Protein AF-A0A0G4MIL7-F1 (afdb_monomer_lite)

Foldseek 3Di:
DDDDDDDDDDDDDDDPDPDDDPDDPDFAAQEPVPDPDDDPVNVVVRCVRCVVVVNQWHHHDLDIGGADPVDDPVCLDPVNLVVLAPDAPVRDGGDLSNNLNVQLCCCVVVVDDDDDDFDDDPPRCRVVSVVSSVVSCLVRVDDPDDDSCVVLQAWDWDQDPVNQKIKIAGSLQWIWIAGLQLSFTQFTAANVRDTFKDFDPPFDSPLPDFGDIGWGKQPFDAAADCPFVQQNLADHSGCSSNFGWAWPDKDWDDDDPKTKIKTKIKDWLVRDDPSSCVSRVFTKIKIWIWMDINVDIDIDIDIDGPGPDDDHGDIDTPTGTDDPDLQPDWAAQQAQWWKQWVVVVRDIDGDHGIDGCPDDTDIGTAHDVGDD

InterPro domains:
  IPR001609 Myosin head, motor domain-like [PF00063] (30-150)
  IPR001609 Myosin head, motor domain-like [PR00193] (57-76)
  IPR001609 Myosin head, motor domain-like [PR00193] (113-138)
  IPR001609 Myosin head, motor domain-like [PS51456] (27-372)
  IPR001609 Myosin head, motor domain-like [SM00242] (21-337)
  IPR008183 Aldose 1-/Glucose-6-phosphate 1-epimerase [PF01263] (173-344)
  IPR011013 Galactose mutarotase-like domain superfamily [SSF74650] (175-370)
  IPR014718 Glycoside hydrolase-type carbohydrate-binding [G3DSA:2.70.98.10] (160-372)
  IPR027417 P-loop containing nucleoside triphosphate hydrolase [SSF52540] (18-150)
  IPR036961 Kinesin motor domain superfamily [G3DSA:3.40.850.10] (21-159)

Secondary structure (DSSP, 8-state):
----------PPPPPP-----------S-SBGGG-SS--HHHHHHHHHHHHHTT--EEEETTEEEE---SS--S---HHHHHHHTT--GGGS-S-HHHHHHHHHHHHHHH----------STTSSHHHHHHHHHHHHHHHT--SSSGGGGGTSSPEEEE-TTS-EEEEE-TTS-EEEEETBTTEEEEEE-TT--BSB-B-TT---SSSS--SBSB-EEBS-SS--TT-TTTTTSPTTBSGGGSBPEEEEEEEEEETTEEEEEEEEEEEGGGS-HHHHHHH---EEEEEEEEEESS-EEEEEEEEE-SSS------EE---B--S-GGG-EE-S-TT-EEEEGGGTTEEEE--SSEE--S---EEEE-TTS--

Radius of gyration: 31.1 Å; chains: 1; bounding box: 87×82×88 Å

Sequence (372 aa):
QAGASGQGGAAARPKKATYEVTKKKEIGVSDLTLLSKVSNEAINDNLKKRFEGREIYTYIGHVLVSVNPFRDLGIYTEEVLDSYRGKNRLEVPPHVFAIAESAYYNMKAYQENQCVIISGESGAGKTEAAKRIMQYIASVSGGESGDIKQIKDMAQVTTSDDNSRVDAVLPTGESISVLLYGATVLSWKDAAGNDRLWLSEAAALDGSKPVRGGIPLVFPVFGQAPDHEATKNLPQHGFARSSRWEFLGKSSEESGTNYSVKLDFGLSSSSLDEKTKAAWGYSFGAIYSVTLDRDALSTSLVITNEDDKPFELQVLLHTYLRVPDVTAVRLSSLDGASYLDKTESLATKTQSGDLALTGETDRIYTPLGGPK

Organism: Verticillium longisporum (NCBI:txid100787)

Structure (mmCIF, N/CA/C/O backbone):
data_AF-A0A0G4MIL7-F1
#
_entry.id   AF-A0A0G4MIL7-F1
#
loop_
_atom_site.group_PDB
_atom_site.id
_atom_site.type_symbol
_atom_site.label_atom_id
_atom_site.label_alt_id
_atom_site.label_comp_id
_atom_site.label_asym_id
_atom_site.label_entity_id
_atom_site.label_seq_id
_atom_site.pdbx_PDB_ins_code
_atom_site.Cartn_x
_atom_site.Cartn_y
_atom_site.Cartn_z
_atom_site.occupancy
_atom_site.B_iso_or_equiv
_atom_site.auth_seq_id
_atom_site.auth_comp_id
_atom_site.auth_asym_id
_atom_site.auth_atom_id
_atom_site.pdbx_PDB_model_num
ATOM 1 N N . GLN A 1 1 ? 60.011 -58.488 -51.091 1.00 40.00 1 GLN A N 1
ATOM 2 C CA . GLN A 1 1 ? 59.729 -57.051 -51.284 1.00 40.00 1 GLN A CA 1
ATOM 3 C C . GLN A 1 1 ? 58.258 -56.910 -51.619 1.00 40.00 1 GLN A C 1
ATOM 5 O O . GLN A 1 1 ? 57.785 -57.571 -52.532 1.00 40.00 1 GLN A O 1
ATOM 10 N N . ALA A 1 2 ? 57.546 -56.156 -50.787 1.00 38.16 2 ALA A N 1
ATOM 11 C CA . ALA A 1 2 ? 56.114 -55.917 -50.862 1.00 38.16 2 ALA A CA 1
ATOM 12 C C . ALA A 1 2 ? 55.771 -54.933 -51.992 1.00 38.16 2 ALA A C 1
ATOM 14 O O . ALA A 1 2 ? 56.499 -53.968 -52.205 1.00 38.16 2 ALA A O 1
ATOM 15 N N . GLY A 1 3 ? 54.646 -55.163 -52.668 1.00 33.19 3 GLY A N 1
ATOM 16 C CA . GLY A 1 3 ? 54.053 -54.239 -53.630 1.00 33.19 3 GLY A CA 1
ATOM 17 C C . GLY A 1 3 ? 52.541 -54.222 -53.444 1.00 33.19 3 GLY A C 1
ATOM 18 O O . GLY A 1 3 ? 51.830 -55.023 -54.039 1.00 33.19 3 GLY A O 1
ATOM 19 N N . ALA A 1 4 ? 52.068 -53.340 -52.566 1.00 38.50 4 ALA A N 1
ATOM 20 C CA . ALA A 1 4 ? 50.657 -53.015 -52.416 1.00 38.50 4 ALA A CA 1
ATOM 21 C C . ALA A 1 4 ? 50.221 -52.095 -53.569 1.00 38.50 4 ALA A C 1
ATOM 23 O O . ALA A 1 4 ? 50.897 -51.107 -53.850 1.00 38.50 4 ALA A O 1
ATOM 24 N N . SER A 1 5 ? 49.084 -52.379 -54.207 1.00 39.06 5 SER A N 1
ATOM 25 C CA . SER A 1 5 ? 48.378 -51.405 -55.050 1.00 39.06 5 SER A CA 1
ATOM 26 C C . SER A 1 5 ? 46.951 -51.256 -54.529 1.00 39.06 5 SER A C 1
ATOM 28 O O . SER A 1 5 ? 46.124 -52.160 -54.615 1.00 39.06 5 SER A O 1
ATOM 30 N N . GLY A 1 6 ? 46.723 -50.122 -53.865 1.00 36.66 6 GLY A N 1
ATOM 31 C CA . GLY A 1 6 ? 45.457 -49.743 -53.256 1.00 36.66 6 GLY A CA 1
ATOM 32 C C . GLY A 1 6 ? 44.444 -49.244 -54.283 1.00 36.66 6 GLY A C 1
ATOM 33 O O . GLY A 1 6 ? 44.790 -48.611 -55.280 1.00 36.66 6 GLY A O 1
ATOM 34 N N . GLN A 1 7 ? 43.174 -49.519 -53.995 1.00 38.06 7 GLN A N 1
ATOM 35 C CA . GLN A 1 7 ? 42.017 -48.939 -54.665 1.00 38.06 7 GLN A CA 1
ATOM 36 C C . GLN A 1 7 ? 41.964 -47.426 -54.403 1.00 38.06 7 GLN A C 1
ATOM 38 O O . GLN A 1 7 ? 41.919 -46.982 -53.256 1.00 38.06 7 GLN A O 1
ATOM 43 N N . GLY A 1 8 ? 41.964 -46.631 -55.474 1.00 33.88 8 GLY A N 1
ATOM 44 C CA . GLY A 1 8 ? 41.769 -45.185 -55.414 1.00 33.88 8 GLY A CA 1
ATOM 45 C C . GLY A 1 8 ? 40.305 -44.831 -55.157 1.00 33.88 8 GLY A C 1
ATOM 46 O O . GLY A 1 8 ? 39.484 -44.880 -56.070 1.00 33.88 8 GLY A O 1
ATOM 47 N N . GLY A 1 9 ? 39.982 -44.446 -53.922 1.00 35.94 9 GLY A N 1
ATOM 48 C CA . GLY A 1 9 ? 38.740 -43.750 -53.594 1.00 35.94 9 GLY A CA 1
ATOM 49 C C . GLY A 1 9 ? 38.828 -42.287 -54.030 1.00 35.94 9 GLY A C 1
ATOM 50 O O . GLY A 1 9 ? 39.691 -41.545 -53.566 1.00 35.94 9 GLY A O 1
ATOM 51 N N . ALA A 1 10 ? 37.950 -41.866 -54.939 1.00 42.19 10 ALA A N 1
ATOM 52 C CA . ALA A 1 10 ? 37.844 -40.475 -55.360 1.00 42.19 10 ALA A CA 1
ATOM 53 C C . ALA A 1 10 ? 37.379 -39.596 -54.183 1.00 42.19 10 ALA A C 1
ATOM 55 O O . ALA A 1 10 ? 36.253 -39.725 -53.704 1.00 42.19 10 ALA A O 1
ATOM 56 N N . ALA A 1 11 ? 38.249 -38.697 -53.719 1.00 42.91 11 ALA A N 1
ATOM 57 C CA . ALA A 1 11 ? 37.925 -37.723 -52.684 1.00 42.91 11 ALA A CA 1
ATOM 58 C C . ALA A 1 11 ? 36.889 -36.707 -53.201 1.00 42.91 11 ALA A C 1
ATOM 60 O O . ALA A 1 11 ? 37.107 -36.015 -54.200 1.00 42.91 11 ALA A O 1
ATOM 61 N N . ALA A 1 12 ? 35.755 -36.611 -52.506 1.00 48.12 12 ALA A N 1
ATOM 62 C CA . ALA A 1 12 ? 34.725 -35.616 -52.765 1.00 48.12 12 ALA A CA 1
ATOM 63 C C . ALA A 1 12 ? 35.277 -34.199 -52.531 1.00 48.12 12 ALA A C 1
ATOM 65 O O . ALA A 1 12 ? 35.765 -33.872 -51.450 1.00 48.12 12 ALA A O 1
ATOM 66 N N . ARG A 1 13 ? 35.185 -33.341 -53.554 1.00 45.91 13 ARG A N 1
ATOM 67 C CA . ARG A 1 13 ? 35.493 -31.908 -53.440 1.00 45.91 13 ARG A CA 1
ATOM 68 C C . ARG A 1 13 ? 34.528 -31.259 -52.436 1.00 45.91 13 ARG A C 1
ATOM 70 O O . ARG A 1 13 ? 33.321 -31.488 -52.560 1.00 45.91 13 ARG A O 1
ATOM 77 N N . PRO A 1 14 ? 34.996 -30.422 -51.494 1.00 41.53 14 PRO A N 1
ATOM 78 C CA . PRO A 1 14 ? 34.098 -29.731 -50.580 1.00 41.53 14 PRO A CA 1
ATOM 79 C C . PRO A 1 14 ? 33.224 -28.755 -51.377 1.00 41.53 14 PRO A C 1
ATOM 81 O O . PRO A 1 14 ? 33.723 -27.853 -52.055 1.00 41.53 14 PRO A O 1
ATOM 84 N N . LYS A 1 15 ? 31.904 -28.956 -51.325 1.00 46.72 15 LYS A N 1
ATOM 85 C CA . LYS A 1 15 ? 30.931 -27.994 -51.851 1.00 46.72 15 LYS A CA 1
ATOM 86 C C . LYS A 1 15 ? 30.992 -26.745 -50.971 1.00 46.72 15 LYS A C 1
ATOM 88 O O . LYS A 1 15 ? 30.772 -26.837 -49.767 1.00 46.72 15 LYS A O 1
ATOM 93 N N . LYS A 1 16 ? 31.291 -25.586 -51.567 1.00 40.84 16 LYS A N 1
ATOM 94 C CA . LYS A 1 16 ? 31.113 -24.284 -50.909 1.00 40.84 16 LYS A CA 1
ATOM 95 C C . LYS A 1 16 ? 29.653 -24.173 -50.466 1.00 40.84 16 LYS A C 1
ATOM 97 O O . LYS A 1 16 ? 28.761 -24.204 -51.309 1.00 40.84 16 LYS A O 1
ATOM 102 N N . ALA A 1 17 ? 29.427 -24.057 -49.163 1.00 36.25 17 ALA A N 1
ATOM 103 C CA . ALA A 1 17 ? 28.125 -23.718 -48.615 1.00 36.25 17 ALA A CA 1
ATOM 104 C C . ALA A 1 17 ? 27.848 -22.239 -48.916 1.00 36.25 17 ALA A C 1
ATOM 106 O O . ALA A 1 17 ? 28.380 -21.347 -48.260 1.00 36.25 17 ALA A O 1
ATOM 107 N N . THR A 1 18 ? 27.059 -21.967 -49.950 1.00 35.41 18 THR A N 1
ATOM 108 C CA . THR A 1 18 ? 26.390 -20.674 -50.108 1.00 35.41 18 THR A CA 1
ATOM 109 C C . THR A 1 18 ? 25.239 -20.627 -49.116 1.00 35.41 18 THR A C 1
ATOM 111 O O . THR A 1 18 ? 24.232 -21.308 -49.288 1.00 35.41 18 THR A O 1
ATOM 114 N N . TYR A 1 19 ? 25.433 -19.861 -48.048 1.00 36.53 19 TYR A N 1
ATOM 115 C CA . TYR A 1 19 ? 24.394 -19.527 -47.087 1.00 36.53 19 TYR A CA 1
ATOM 116 C C . TYR A 1 19 ? 23.590 -18.354 -47.662 1.00 36.53 19 TYR A C 1
ATOM 118 O O . TYR A 1 19 ? 24.065 -17.219 -47.677 1.00 36.53 19 TYR A O 1
ATOM 126 N N . GLU A 1 20 ? 22.403 -18.626 -48.203 1.00 37.22 20 GLU A N 1
ATOM 127 C CA . GLU A 1 20 ? 21.445 -17.570 -48.533 1.00 37.22 20 GLU A CA 1
ATOM 128 C C . GLU A 1 20 ? 20.769 -17.108 -47.242 1.00 37.22 20 GLU A C 1
ATOM 130 O O . GLU A 1 20 ? 19.857 -17.749 -46.724 1.00 37.22 20 GLU A O 1
ATOM 135 N N . VAL A 1 21 ? 21.235 -15.979 -46.705 1.00 40.66 21 VAL A N 1
ATOM 136 C CA . VAL A 1 21 ? 20.473 -15.230 -45.706 1.00 40.66 21 VAL A CA 1
ATOM 137 C C . VAL A 1 21 ? 19.497 -14.360 -46.465 1.00 40.66 21 VAL A C 1
ATOM 139 O O . VAL A 1 21 ? 19.904 -13.432 -47.165 1.00 40.66 21 VAL A O 1
ATOM 142 N N . THR A 1 22 ? 18.207 -14.595 -46.268 1.00 37.31 22 THR A N 1
ATOM 143 C CA . THR A 1 22 ? 17.173 -13.585 -46.482 1.00 37.31 22 THR A CA 1
ATOM 144 C C . THR A 1 22 ? 17.471 -12.428 -45.520 1.00 37.31 22 THR A C 1
ATOM 146 O O . THR A 1 22 ? 16.975 -12.378 -44.396 1.00 37.31 22 THR A O 1
ATOM 149 N N . LYS A 1 23 ? 18.410 -11.549 -45.895 1.00 43.66 23 LYS A N 1
ATOM 150 C CA . LYS A 1 23 ? 18.925 -10.483 -45.034 1.00 43.66 23 LYS A CA 1
ATOM 151 C C . LYS A 1 23 ? 17.799 -9.474 -44.850 1.00 43.66 23 LYS A C 1
ATOM 153 O O . LYS A 1 23 ? 17.474 -8.716 -45.764 1.00 43.66 23 LYS A O 1
ATOM 158 N N . LYS A 1 24 ? 17.178 -9.486 -43.669 1.00 54.09 24 LYS A N 1
ATOM 159 C CA . LYS A 1 24 ? 16.303 -8.404 -43.214 1.00 54.09 24 LYS A CA 1
ATOM 160 C C . LYS A 1 24 ? 17.062 -7.092 -43.446 1.00 54.09 24 LYS A C 1
ATOM 162 O O . LYS A 1 24 ? 18.244 -7.004 -43.118 1.00 54.09 24 LYS A O 1
ATOM 167 N N . LYS A 1 25 ? 16.423 -6.117 -44.096 1.00 61.44 25 LYS A N 1
ATOM 168 C CA . LYS A 1 25 ? 17.055 -4.835 -44.429 1.00 61.44 25 LYS A CA 1
ATOM 169 C C . LYS A 1 25 ? 17.505 -4.169 -43.126 1.00 61.44 25 LYS A C 1
ATOM 171 O O . LYS A 1 25 ? 16.657 -3.764 -42.339 1.00 61.44 25 LYS A O 1
ATOM 176 N N . GLU A 1 26 ? 18.814 -4.112 -42.897 1.00 70.81 26 GLU A N 1
ATOM 177 C CA . GLU A 1 26 ? 19.396 -3.553 -41.674 1.00 70.81 26 GLU A CA 1
ATOM 178 C C . GLU A 1 26 ? 19.070 -2.054 -41.594 1.00 70.81 26 GLU A C 1
ATOM 180 O O . GLU A 1 26 ? 19.303 -1.292 -42.542 1.00 70.81 26 GLU A O 1
ATOM 185 N N . ILE A 1 27 ? 18.436 -1.643 -40.495 1.00 86.06 27 ILE A N 1
ATOM 186 C CA . ILE A 1 27 ? 17.995 -0.264 -40.289 1.00 86.06 27 ILE A CA 1
ATOM 187 C C . ILE A 1 27 ? 19.100 0.474 -39.540 1.00 86.06 27 ILE A C 1
ATOM 189 O O . ILE A 1 27 ? 19.359 0.205 -38.373 1.00 86.06 27 ILE A O 1
ATOM 193 N N . GLY A 1 28 ? 19.753 1.421 -40.215 1.00 89.50 28 GLY A N 1
ATOM 194 C CA . GLY A 1 28 ? 20.894 2.126 -39.625 1.00 89.50 28 GLY A CA 1
ATOM 195 C C . GLY A 1 28 ? 22.066 1.181 -39.341 1.00 89.50 28 GLY A C 1
ATOM 196 O O . GLY A 1 28 ? 22.180 0.127 -39.958 1.00 89.50 28 GLY A O 1
ATOM 197 N N . VAL A 1 29 ? 22.939 1.589 -38.429 1.00 91.19 29 VAL A N 1
ATOM 198 C CA . VAL A 1 29 ? 24.111 0.836 -37.982 1.00 91.19 29 VAL A CA 1
ATOM 199 C C . VAL A 1 29 ? 23.840 0.275 -36.590 1.00 91.19 29 VAL A C 1
ATOM 201 O O . VAL A 1 29 ? 23.468 1.021 -35.683 1.00 91.19 29 VAL A O 1
ATOM 204 N N . SER A 1 30 ? 24.024 -1.032 -36.430 1.00 91.31 30 SER A N 1
ATOM 205 C CA . SER A 1 30 ? 23.788 -1.770 -35.185 1.00 91.31 30 SER A CA 1
ATOM 206 C C . SER A 1 30 ? 24.847 -1.507 -34.101 1.00 91.31 30 SER A C 1
ATOM 208 O O . SER A 1 30 ? 24.520 -1.575 -32.916 1.00 91.31 30 SER A O 1
ATOM 210 N N . ASP A 1 31 ? 26.070 -1.127 -34.485 1.00 90.44 31 ASP A N 1
ATOM 211 C CA . ASP A 1 31 ? 27.145 -0.682 -33.587 1.00 90.44 31 ASP A CA 1
ATOM 212 C C . ASP A 1 31 ? 27.692 0.688 -34.018 1.00 90.44 31 ASP A C 1
ATOM 214 O O . ASP A 1 31 ? 28.245 0.844 -35.108 1.00 90.44 31 ASP A O 1
ATOM 218 N N . LEU A 1 32 ? 27.557 1.695 -33.153 1.00 92.06 32 LEU A N 1
ATOM 219 C CA . LEU A 1 32 ? 27.972 3.072 -33.428 1.00 92.06 32 LEU A CA 1
ATOM 220 C C . LEU A 1 32 ? 29.484 3.217 -33.662 1.00 92.06 32 LEU A C 1
ATOM 222 O O . LEU A 1 32 ? 29.906 4.212 -34.250 1.00 92.06 32 LEU A O 1
ATOM 226 N N . THR A 1 33 ? 30.302 2.233 -33.274 1.00 86.19 33 THR A N 1
ATOM 227 C CA . THR A 1 33 ? 31.739 2.206 -33.608 1.00 86.19 33 THR A CA 1
ATOM 228 C C . THR A 1 33 ? 32.003 2.055 -35.111 1.00 86.19 33 THR A C 1
ATOM 230 O O . THR A 1 33 ? 33.097 2.370 -35.572 1.00 86.19 33 THR A O 1
ATOM 233 N N . LEU A 1 34 ? 31.000 1.630 -35.889 1.00 86.62 34 LEU A N 1
ATOM 234 C CA . LEU A 1 34 ? 31.072 1.473 -37.344 1.00 86.62 34 LEU A CA 1
ATOM 235 C C . LEU A 1 34 ? 30.582 2.714 -38.114 1.00 86.62 34 LEU A C 1
ATOM 237 O O . LEU A 1 34 ? 30.496 2.683 -39.345 1.00 86.62 34 LEU A O 1
ATOM 241 N N . LEU A 1 35 ? 30.237 3.809 -37.425 1.00 87.00 35 LEU A N 1
ATOM 242 C CA . LEU A 1 35 ? 29.885 5.066 -38.086 1.00 87.00 35 LEU A CA 1
ATOM 243 C C . LEU A 1 35 ? 31.085 5.632 -38.858 1.00 87.00 35 LEU A C 1
ATOM 245 O O . LEU A 1 35 ? 32.190 5.745 -38.338 1.00 87.00 35 LEU A O 1
ATOM 249 N N . SER A 1 36 ? 30.847 6.066 -40.099 1.00 82.69 36 SER A N 1
ATOM 250 C CA . SER A 1 36 ? 31.884 6.667 -40.951 1.00 82.69 36 SER A CA 1
ATOM 251 C C . SER A 1 36 ? 32.358 8.039 -40.460 1.00 82.69 36 SER A C 1
ATOM 253 O O . SER A 1 36 ? 33.482 8.446 -40.749 1.00 82.69 36 SER A O 1
ATOM 255 N N . LYS A 1 37 ? 31.504 8.758 -39.722 1.00 82.69 37 LYS A N 1
ATOM 256 C CA . LYS A 1 37 ? 31.818 10.012 -39.032 1.00 82.69 37 LYS A CA 1
ATOM 257 C C . LYS A 1 37 ? 31.226 9.963 -37.629 1.00 82.69 37 LYS A C 1
ATOM 259 O O . LYS A 1 37 ? 30.022 9.773 -37.480 1.00 82.69 37 LYS A O 1
ATOM 264 N N . VAL A 1 38 ? 32.066 10.162 -36.619 1.00 85.38 38 VAL A N 1
ATOM 265 C CA . VAL A 1 38 ? 31.632 10.241 -35.221 1.00 85.38 38 VAL A CA 1
ATOM 266 C C . VAL A 1 38 ? 31.301 11.700 -34.903 1.00 85.38 38 VAL A C 1
ATOM 268 O O . VAL A 1 38 ? 32.200 12.522 -34.740 1.00 85.38 38 VAL A O 1
ATOM 271 N N . SER A 1 39 ? 30.009 12.029 -34.862 1.00 90.69 39 SER A N 1
ATOM 272 C CA . SER A 1 39 ? 29.483 13.310 -34.369 1.00 90.69 39 SER A CA 1
ATOM 273 C C . SER A 1 39 ? 28.166 13.087 -33.621 1.00 90.69 39 SER A C 1
ATOM 275 O O . SER A 1 39 ? 27.512 12.057 -33.811 1.00 90.69 39 SER A O 1
ATOM 277 N N . ASN A 1 40 ? 27.764 14.045 -32.780 1.00 90.25 40 ASN A N 1
ATOM 278 C CA . ASN A 1 40 ? 26.500 13.968 -32.037 1.00 90.25 40 ASN A CA 1
ATOM 279 C C . ASN A 1 40 ? 25.296 13.863 -32.985 1.00 90.25 40 ASN A C 1
ATOM 281 O O . ASN A 1 40 ? 24.359 13.114 -32.719 1.00 90.25 40 ASN A O 1
ATOM 285 N N . GLU A 1 41 ? 25.348 14.566 -34.117 1.00 93.25 41 GLU A N 1
ATOM 286 C CA . GLU A 1 41 ? 24.324 14.530 -35.161 1.00 93.25 41 GLU A CA 1
ATOM 287 C C . GLU A 1 41 ? 24.246 13.139 -35.792 1.00 93.25 41 GLU A C 1
ATOM 289 O O . GLU A 1 41 ? 23.170 12.554 -35.844 1.00 93.25 41 GLU A O 1
ATOM 294 N N . ALA A 1 42 ? 25.385 12.556 -36.182 1.00 91.94 42 ALA A N 1
ATOM 295 C CA . ALA A 1 42 ? 25.419 11.229 -36.797 1.00 91.94 42 ALA A CA 1
ATOM 296 C C . ALA A 1 42 ? 24.914 10.123 -35.850 1.00 91.94 42 ALA A C 1
ATOM 298 O O . ALA A 1 42 ? 24.227 9.196 -36.286 1.00 91.94 42 ALA A O 1
ATOM 299 N N . ILE A 1 43 ? 25.226 10.226 -34.553 1.00 92.62 43 ILE A N 1
ATOM 300 C CA . ILE A 1 43 ? 24.722 9.308 -33.524 1.00 92.62 43 ILE A CA 1
ATOM 301 C C . ILE A 1 43 ? 23.204 9.455 -33.380 1.00 92.62 43 ILE A C 1
ATOM 303 O O . ILE A 1 43 ? 22.487 8.456 -33.465 1.00 92.62 43 ILE A O 1
ATOM 307 N N . ASN A 1 44 ? 22.706 10.684 -33.213 1.00 93.75 44 ASN A N 1
ATOM 308 C CA . ASN A 1 44 ? 21.276 10.953 -33.062 1.00 93.75 44 ASN A CA 1
ATOM 309 C C . ASN A 1 44 ? 20.472 10.530 -34.297 1.00 93.75 44 ASN A C 1
ATOM 311 O O . ASN A 1 44 ? 19.420 9.907 -34.154 1.00 93.75 44 ASN A O 1
ATOM 315 N N . ASP A 1 45 ? 20.984 10.791 -35.500 1.00 94.62 45 ASP A N 1
ATOM 316 C CA . ASP A 1 45 ? 20.353 10.382 -36.755 1.00 94.62 45 ASP A CA 1
ATOM 317 C C . ASP A 1 45 ? 20.250 8.856 -36.858 1.00 94.62 45 ASP A C 1
ATOM 319 O O . ASP A 1 45 ? 19.211 8.321 -37.258 1.00 94.62 45 ASP A O 1
ATOM 323 N N . ASN A 1 46 ? 21.299 8.132 -36.450 1.00 95.06 46 ASN A N 1
ATOM 324 C CA . ASN A 1 46 ? 21.277 6.674 -36.436 1.00 95.06 46 ASN A CA 1
ATOM 325 C C . ASN A 1 46 ? 20.277 6.122 -35.409 1.00 95.06 46 ASN A C 1
ATOM 327 O O . ASN A 1 46 ? 19.477 5.249 -35.749 1.00 95.06 46 ASN A O 1
ATOM 331 N N . LEU A 1 47 ? 20.291 6.648 -34.179 1.00 95.25 47 LEU A N 1
ATOM 332 C CA . LEU A 1 47 ? 19.363 6.243 -33.119 1.00 95.25 47 LEU A CA 1
ATOM 333 C C . LEU A 1 47 ? 17.908 6.510 -33.518 1.00 95.25 47 LEU A C 1
ATOM 335 O O . LEU A 1 47 ? 17.066 5.626 -33.376 1.00 95.25 47 LEU A O 1
ATOM 339 N N . LYS A 1 48 ? 17.620 7.684 -34.092 1.00 95.25 48 LYS A N 1
ATOM 340 C CA . LYS A 1 48 ? 16.288 8.041 -34.594 1.00 95.25 48 LYS A CA 1
ATOM 341 C C . LYS A 1 48 ? 15.825 7.079 -35.685 1.00 95.25 48 LYS A C 1
ATOM 343 O O . LYS A 1 48 ? 14.735 6.522 -35.588 1.00 95.25 48 LYS A O 1
ATOM 348 N N . LYS A 1 49 ? 16.671 6.824 -36.688 1.00 95.12 49 LYS A N 1
ATOM 349 C CA . LYS A 1 49 ? 16.360 5.906 -37.793 1.00 95.12 49 LYS A CA 1
ATOM 350 C C . LYS A 1 49 ? 16.070 4.484 -37.299 1.00 95.12 49 LYS A C 1
ATOM 352 O O . LYS A 1 49 ? 15.141 3.844 -37.787 1.00 95.12 49 LYS A O 1
ATOM 357 N N . ARG A 1 50 ? 16.850 3.989 -36.331 1.00 95.25 50 ARG A N 1
ATOM 358 C CA . ARG A 1 50 ? 16.650 2.673 -35.696 1.00 95.25 50 ARG A CA 1
ATOM 359 C C . ARG A 1 50 ? 15.355 2.620 -34.894 1.00 95.25 50 ARG A C 1
ATOM 361 O O . ARG A 1 50 ? 14.564 1.696 -35.082 1.00 95.25 50 ARG A O 1
ATOM 368 N N . PHE A 1 51 ? 15.087 3.652 -34.099 1.00 94.38 51 PHE A N 1
ATOM 369 C CA . PHE A 1 51 ? 13.866 3.775 -33.308 1.00 94.38 51 PHE A CA 1
ATOM 370 C C . PHE A 1 51 ? 12.597 3.798 -34.175 1.00 94.38 51 PHE A C 1
ATOM 372 O O . PHE A 1 51 ? 11.651 3.055 -33.909 1.00 94.38 51 PHE A O 1
ATOM 379 N N . GLU A 1 52 ? 12.594 4.573 -35.265 1.00 93.31 52 GLU A N 1
ATOM 380 C CA . GLU A 1 52 ? 11.509 4.589 -36.262 1.00 93.31 52 GLU A CA 1
ATOM 381 C C . GLU A 1 52 ? 11.312 3.207 -36.913 1.00 93.31 52 GLU A C 1
ATOM 383 O O . GLU A 1 52 ? 10.187 2.792 -37.197 1.00 93.31 52 GLU A O 1
ATOM 388 N N . GLY A 1 53 ? 12.403 2.453 -37.065 1.00 90.81 53 GLY A N 1
ATOM 389 C CA . GLY A 1 53 ? 12.423 1.055 -37.493 1.00 90.81 53 GLY A CA 1
ATOM 390 C C . GLY A 1 53 ? 12.011 0.022 -36.439 1.00 90.81 53 GLY A C 1
ATOM 391 O O . GLY A 1 53 ? 12.058 -1.171 -36.731 1.00 90.81 53 GLY A O 1
ATOM 392 N N . ARG A 1 54 ? 11.598 0.450 -35.236 1.00 89.69 54 ARG A N 1
ATOM 393 C CA . ARG A 1 54 ? 11.304 -0.402 -34.064 1.00 89.69 54 ARG A CA 1
ATOM 394 C C . ARG A 1 54 ? 12.511 -1.193 -33.537 1.00 89.69 54 ARG A C 1
ATOM 396 O O . ARG A 1 54 ? 12.330 -2.191 -32.847 1.00 89.69 54 ARG A O 1
ATOM 403 N N . GLU A 1 55 ? 13.732 -0.741 -33.814 1.00 93.50 55 GLU A N 1
ATOM 404 C CA . GLU A 1 55 ? 14.959 -1.267 -33.214 1.00 93.50 55 GLU A CA 1
ATOM 405 C C . GLU A 1 55 ? 15.440 -0.313 -32.116 1.00 93.50 55 GLU A C 1
ATOM 407 O O . GLU A 1 55 ? 16.046 0.721 -32.383 1.00 93.50 55 GLU A O 1
ATOM 412 N N . ILE A 1 56 ? 15.136 -0.648 -30.862 1.00 94.69 56 ILE A N 1
ATOM 413 C CA . ILE A 1 56 ? 15.365 0.251 -29.716 1.00 94.69 56 ILE A CA 1
ATOM 414 C C . ILE A 1 56 ? 16.759 0.134 -29.101 1.00 94.69 56 ILE A C 1
ATOM 416 O O . ILE A 1 56 ? 17.167 0.988 -28.317 1.00 94.69 56 ILE A O 1
ATOM 420 N N . TYR A 1 57 ? 17.482 -0.926 -29.454 1.00 96.25 57 TYR A N 1
ATOM 421 C CA . TYR A 1 57 ? 18.804 -1.232 -28.938 1.00 96.25 57 TYR A CA 1
ATOM 422 C C . TYR A 1 57 ? 19.871 -0.967 -29.995 1.00 96.25 57 TYR A C 1
ATOM 424 O O . TYR A 1 57 ? 19.705 -1.305 -31.171 1.00 96.25 57 TYR A O 1
ATOM 432 N N . THR A 1 58 ? 20.982 -0.370 -29.570 1.00 95.62 58 THR A N 1
ATOM 433 C CA . THR A 1 58 ? 22.150 -0.098 -30.419 1.00 95.62 58 THR A CA 1
ATOM 434 C C . THR A 1 58 ? 23.423 -0.270 -29.596 1.00 95.62 58 THR A C 1
ATOM 436 O O . THR A 1 58 ? 23.477 0.184 -28.454 1.00 95.62 58 THR A O 1
ATOM 439 N N . TYR A 1 59 ? 24.449 -0.918 -30.142 1.00 92.88 59 TYR A N 1
ATOM 440 C CA . TYR A 1 59 ? 25.742 -1.025 -29.470 1.00 92.88 59 TYR A CA 1
ATOM 441 C C . TYR A 1 59 ? 26.569 0.250 -29.621 1.00 92.88 59 TYR A C 1
ATOM 443 O O . TYR A 1 59 ? 26.486 0.968 -30.617 1.00 92.88 59 TYR A O 1
ATOM 451 N N . ILE A 1 60 ? 27.418 0.488 -28.630 1.00 90.25 60 ILE A N 1
ATOM 452 C CA . ILE A 1 60 ? 28.610 1.320 -28.744 1.00 90.25 60 ILE A CA 1
ATOM 453 C C . ILE A 1 60 ? 29.751 0.573 -28.054 1.00 90.25 60 ILE A C 1
ATOM 455 O O . ILE A 1 60 ? 29.961 0.671 -26.842 1.00 90.25 60 ILE A O 1
ATOM 459 N N . GLY A 1 61 ? 30.440 -0.272 -28.823 1.00 81.94 61 GLY A N 1
ATOM 460 C CA . GLY A 1 61 ? 31.419 -1.204 -28.272 1.00 81.94 61 GLY A CA 1
ATOM 461 C C . GLY A 1 61 ? 30.783 -2.129 -27.226 1.00 81.94 61 GLY A C 1
ATOM 462 O O . GLY A 1 61 ? 29.934 -2.954 -27.554 1.00 81.94 61 GLY A O 1
ATOM 463 N N . HIS A 1 62 ? 31.197 -2.011 -25.958 1.00 78.00 62 HIS A N 1
ATOM 464 C CA . HIS A 1 62 ? 30.665 -2.825 -24.851 1.00 78.00 62 HIS A CA 1
ATOM 465 C C . HIS A 1 62 ? 29.418 -2.258 -24.168 1.00 78.00 62 HIS A C 1
ATOM 467 O O . HIS A 1 62 ? 28.826 -2.936 -23.333 1.00 78.00 62 HIS A O 1
ATOM 473 N N . VAL A 1 63 ? 29.004 -1.047 -24.527 1.00 91.44 63 VAL A N 1
ATOM 474 C CA . VAL A 1 63 ? 27.831 -0.390 -23.952 1.00 91.44 63 VAL A CA 1
ATOM 475 C C . VAL A 1 63 ? 26.618 -0.626 -24.851 1.00 91.44 63 VAL A C 1
ATOM 477 O O . VAL A 1 63 ? 26.727 -0.662 -26.079 1.00 91.44 63 VAL A O 1
ATOM 480 N N . LEU A 1 64 ? 25.448 -0.780 -24.232 1.00 95.31 64 LEU A N 1
ATOM 481 C CA . LEU A 1 64 ? 24.166 -0.894 -24.920 1.00 95.31 64 LEU A CA 1
ATOM 482 C C . LEU A 1 64 ? 23.367 0.396 -24.732 1.00 95.31 64 LEU A C 1
ATOM 484 O O . LEU A 1 64 ? 22.984 0.739 -23.616 1.00 95.31 64 LEU A O 1
ATOM 488 N N . VAL A 1 65 ? 23.083 1.085 -25.832 1.00 95.44 65 VAL A N 1
ATOM 489 C CA . VAL A 1 65 ? 22.168 2.226 -25.860 1.00 95.44 65 VAL A CA 1
ATOM 490 C C . VAL A 1 65 ? 20.748 1.704 -26.041 1.00 95.44 65 VAL A C 1
ATOM 492 O O . VAL A 1 65 ? 20.485 0.911 -26.947 1.00 95.44 65 VAL A O 1
ATOM 495 N N . SER A 1 66 ? 19.838 2.161 -25.183 1.00 94.31 66 SER A N 1
ATOM 496 C CA . SER A 1 66 ? 18.417 1.811 -25.199 1.00 94.31 66 SER A CA 1
ATOM 497 C C . SER A 1 66 ? 17.574 3.072 -25.367 1.00 94.31 66 SER A C 1
ATOM 499 O O . SER A 1 66 ? 17.687 3.994 -24.562 1.00 94.31 66 SER A O 1
ATOM 501 N N . VAL A 1 67 ? 16.709 3.104 -26.382 1.00 94.50 67 VAL A N 1
ATOM 502 C CA . VAL A 1 67 ? 15.744 4.191 -26.609 1.00 94.50 67 VAL A CA 1
ATOM 503 C C . VAL A 1 67 ? 14.343 3.675 -26.284 1.00 94.50 67 VAL A C 1
ATOM 505 O O . VAL A 1 67 ? 13.760 2.927 -27.066 1.00 94.50 67 VAL A O 1
ATOM 508 N N . ASN A 1 68 ? 13.808 4.033 -25.113 1.00 92.19 68 ASN A N 1
ATOM 509 C CA . ASN A 1 68 ? 12.544 3.477 -24.623 1.00 92.19 68 ASN A CA 1
ATOM 510 C C . ASN A 1 68 ? 11.356 3.851 -25.540 1.00 92.19 68 ASN A C 1
ATOM 512 O O . ASN A 1 68 ? 11.063 5.037 -25.693 1.00 92.19 68 ASN A O 1
ATOM 516 N N . PRO A 1 69 ? 10.636 2.873 -26.127 1.00 90.31 69 PRO A N 1
ATOM 517 C CA . PRO A 1 69 ? 9.495 3.141 -26.998 1.00 90.31 69 PRO A CA 1
ATOM 518 C C . PRO A 1 69 ? 8.178 3.391 -26.243 1.00 90.31 69 PRO A C 1
ATOM 520 O O . PRO A 1 69 ? 7.169 3.634 -26.902 1.00 90.31 69 PRO A O 1
ATOM 523 N N . PHE A 1 70 ? 8.163 3.291 -24.904 1.00 86.94 70 PHE A N 1
ATOM 524 C CA . PHE A 1 70 ? 6.966 3.386 -24.048 1.00 86.94 70 PHE A CA 1
ATOM 525 C C . PHE A 1 70 ? 5.829 2.433 -24.458 1.00 86.94 70 PHE A C 1
ATOM 527 O O . PHE A 1 70 ? 4.649 2.717 -24.269 1.00 86.94 70 PHE A O 1
ATOM 534 N N . ARG A 1 71 ? 6.189 1.290 -25.047 1.00 85.19 71 ARG A N 1
ATOM 535 C CA . ARG A 1 71 ? 5.271 0.227 -25.465 1.00 85.19 71 ARG A CA 1
ATOM 536 C C . ARG A 1 71 ? 6.007 -1.102 -25.555 1.00 85.19 71 ARG A C 1
ATOM 538 O O . ARG A 1 71 ? 7.223 -1.122 -25.750 1.00 85.19 71 ARG A O 1
ATOM 545 N N . ASP A 1 72 ? 5.264 -2.197 -25.506 1.00 82.94 72 ASP A N 1
ATOM 546 C CA . ASP A 1 72 ? 5.820 -3.514 -25.798 1.00 82.94 72 ASP A CA 1
ATOM 547 C C . ASP A 1 72 ? 6.063 -3.684 -27.310 1.00 82.94 72 ASP A C 1
ATOM 549 O O . ASP A 1 72 ? 5.261 -3.260 -28.147 1.00 82.94 72 ASP A O 1
ATOM 553 N N . LEU A 1 73 ? 7.199 -4.285 -27.659 1.00 84.12 73 LEU A N 1
ATOM 554 C CA . LEU A 1 73 ? 7.588 -4.623 -29.030 1.00 84.12 73 LEU A CA 1
ATOM 555 C C . LEU A 1 73 ? 7.594 -6.139 -29.283 1.00 84.12 73 LEU A C 1
ATOM 557 O O . LEU A 1 73 ? 7.868 -6.548 -30.409 1.00 84.12 73 LEU A O 1
ATOM 561 N N . GLY A 1 74 ? 7.319 -6.963 -28.264 1.00 87.31 74 GLY A N 1
ATOM 562 C CA . GLY A 1 74 ? 7.349 -8.423 -28.365 1.00 87.31 74 GLY A CA 1
ATOM 563 C C . GLY A 1 74 ? 8.757 -8.993 -28.554 1.00 87.31 74 GLY A C 1
ATOM 564 O O . GLY A 1 74 ? 8.915 -10.038 -29.172 1.00 87.31 74 GLY A O 1
ATOM 565 N N . ILE A 1 75 ? 9.792 -8.298 -28.068 1.00 89.56 75 ILE A N 1
ATOM 566 C CA . ILE A 1 75 ? 11.208 -8.668 -28.274 1.00 89.56 75 ILE A CA 1
ATOM 567 C C . ILE A 1 75 ? 11.821 -9.459 -27.108 1.00 89.56 75 ILE A C 1
ATOM 569 O O . ILE A 1 75 ? 13.001 -9.784 -27.142 1.00 89.56 75 ILE A O 1
ATOM 573 N N . TYR A 1 76 ? 11.038 -9.782 -26.076 1.00 89.94 76 TYR A N 1
ATOM 574 C CA . TYR A 1 76 ? 11.508 -10.475 -24.867 1.00 89.94 76 TYR A CA 1
ATOM 575 C C . TYR A 1 76 ? 10.914 -11.881 -24.713 1.00 89.94 76 TYR A C 1
ATOM 577 O O . TYR A 1 76 ? 10.680 -12.327 -23.589 1.00 89.94 76 TYR A O 1
ATOM 585 N N . THR A 1 77 ? 10.616 -12.556 -25.825 1.00 89.62 77 THR A N 1
ATOM 586 C CA . THR A 1 77 ? 10.074 -13.922 -25.801 1.00 89.62 77 THR A CA 1
ATOM 587 C C . THR A 1 77 ? 11.160 -14.950 -25.477 1.00 89.62 77 THR A C 1
ATOM 589 O O . THR A 1 77 ? 12.356 -14.651 -25.564 1.00 89.62 77 THR A O 1
ATOM 592 N N . GLU A 1 78 ? 10.753 -16.167 -25.107 1.00 84.69 78 GLU A N 1
ATOM 593 C CA . GLU A 1 78 ? 11.689 -17.271 -24.859 1.00 84.69 78 GLU A CA 1
ATOM 594 C C . GLU A 1 78 ? 12.484 -17.628 -26.119 1.00 84.69 78 GLU A C 1
ATOM 596 O O . GLU A 1 78 ? 13.691 -17.832 -26.041 1.00 84.69 78 GLU A O 1
ATOM 601 N N . GLU A 1 79 ? 11.861 -17.580 -27.300 1.00 88.00 79 GLU A N 1
ATOM 602 C CA . GLU A 1 79 ? 12.557 -17.842 -28.562 1.00 88.00 79 GLU A CA 1
ATOM 603 C C . GLU A 1 79 ? 13.653 -16.805 -28.828 1.00 88.00 79 GLU A C 1
ATOM 605 O O . GLU A 1 79 ? 14.739 -17.144 -29.306 1.00 88.00 79 GLU A O 1
ATOM 610 N N . VAL A 1 80 ? 13.389 -15.531 -28.505 1.00 91.44 80 VAL A N 1
ATOM 611 C CA . VAL A 1 80 ? 14.415 -14.490 -28.602 1.00 91.44 80 VAL A CA 1
ATOM 612 C C . VAL A 1 80 ? 15.511 -14.766 -27.586 1.00 91.44 80 VAL A C 1
ATOM 614 O O . VAL A 1 80 ? 16.672 -14.766 -27.972 1.00 91.44 80 VAL A O 1
ATOM 617 N N . LEU A 1 81 ? 15.180 -15.045 -26.325 1.00 91.62 81 LEU A N 1
ATOM 618 C CA . LEU A 1 81 ? 16.155 -15.376 -25.281 1.00 91.62 81 LEU A CA 1
ATOM 619 C C . LEU A 1 81 ? 17.105 -16.497 -25.722 1.00 91.62 81 LEU A C 1
ATOM 621 O O . LEU A 1 81 ? 18.325 -16.316 -25.689 1.00 91.62 81 LEU A O 1
ATOM 625 N N . ASP A 1 82 ? 16.555 -17.610 -26.200 1.00 87.56 82 ASP A N 1
ATOM 626 C CA . ASP A 1 82 ? 17.326 -18.771 -26.643 1.00 87.56 82 ASP A CA 1
ATOM 627 C C . ASP A 1 82 ? 18.231 -18.450 -27.833 1.00 87.56 82 ASP A C 1
ATOM 629 O O . ASP A 1 82 ? 19.341 -18.979 -27.927 1.00 87.56 82 ASP A O 1
ATOM 633 N N . SER A 1 83 ? 17.824 -17.521 -28.705 1.00 90.25 83 SER A N 1
ATOM 634 C CA . SER A 1 83 ? 18.661 -17.077 -29.825 1.00 90.25 83 SER A CA 1
ATOM 635 C C . SER A 1 83 ? 19.965 -16.390 -29.391 1.00 90.25 83 SER A C 1
ATOM 637 O O . SER A 1 83 ? 20.921 -16.372 -30.166 1.00 90.25 83 SER A O 1
ATOM 639 N N . TYR A 1 84 ? 20.035 -15.868 -28.159 1.00 91.38 84 TYR A N 1
ATOM 640 C CA . TYR A 1 84 ? 21.239 -15.246 -27.593 1.00 91.38 84 TYR A CA 1
ATOM 641 C C . TYR A 1 84 ? 22.119 -16.227 -26.810 1.00 91.38 84 TYR A C 1
ATOM 643 O O . TYR A 1 84 ? 23.261 -15.898 -26.506 1.00 91.38 84 TYR A O 1
ATOM 651 N N . ARG A 1 85 ? 21.621 -17.420 -26.462 1.00 86.31 85 ARG A N 1
ATOM 652 C CA . ARG A 1 85 ? 22.334 -18.375 -25.602 1.00 86.31 85 ARG A CA 1
ATOM 653 C C . ARG A 1 85 ? 23.591 -18.925 -26.270 1.00 86.31 85 ARG A C 1
ATOM 655 O O . ARG A 1 85 ? 23.537 -19.458 -27.377 1.00 86.31 85 ARG A O 1
ATOM 662 N N . GLY A 1 86 ? 24.727 -18.837 -25.578 1.00 75.44 86 GLY A N 1
ATOM 663 C CA . GLY A 1 86 ? 26.021 -19.305 -26.072 1.00 75.44 86 GLY A CA 1
ATOM 664 C C . GLY A 1 86 ? 26.546 -18.519 -27.273 1.00 75.44 86 GLY A C 1
ATOM 665 O O . GLY A 1 86 ? 27.448 -19.002 -27.959 1.00 75.44 86 GLY A O 1
ATOM 666 N N . LYS A 1 87 ? 25.964 -17.352 -27.579 1.00 77.12 87 LYS A N 1
ATOM 667 C CA . LYS A 1 87 ? 26.345 -16.538 -28.734 1.00 77.12 87 LYS A CA 1
ATOM 668 C C . LYS A 1 87 ? 27.275 -15.415 -28.331 1.00 77.12 87 LYS A C 1
ATOM 670 O O . LYS A 1 87 ? 27.047 -14.703 -27.356 1.00 77.12 87 LYS A O 1
ATOM 675 N N . ASN A 1 88 ? 28.304 -15.205 -29.146 1.00 71.75 88 ASN A N 1
ATOM 676 C CA . ASN A 1 88 ? 29.113 -14.007 -29.019 1.00 71.75 88 ASN A CA 1
ATOM 677 C C . ASN A 1 88 ? 28.280 -12.787 -29.435 1.00 71.75 88 ASN A C 1
ATOM 679 O O . ASN A 1 88 ? 27.552 -12.840 -30.424 1.00 71.75 88 ASN A O 1
ATOM 683 N N . ARG A 1 89 ? 28.438 -11.663 -28.730 1.00 77.88 89 ARG A N 1
ATOM 684 C CA . ARG A 1 89 ? 27.769 -10.392 -29.049 1.00 77.88 89 ARG A CA 1
ATOM 685 C C . ARG A 1 89 ? 27.911 -9.977 -30.520 1.00 77.88 89 ARG A C 1
ATOM 687 O O . ARG A 1 89 ? 26.991 -9.386 -31.064 1.00 77.88 89 ARG A O 1
ATOM 694 N N . LEU A 1 90 ? 29.041 -10.280 -31.164 1.00 73.88 90 LEU A N 1
ATOM 695 C CA . LEU A 1 90 ? 29.288 -9.946 -32.575 1.00 73.88 90 LEU A CA 1
ATOM 696 C C . LEU A 1 90 ? 28.452 -10.782 -33.561 1.00 73.88 90 LEU A C 1
ATOM 698 O O . LEU A 1 90 ? 28.359 -10.433 -34.734 1.00 73.88 90 LEU A O 1
ATOM 702 N N . GLU A 1 91 ? 27.856 -11.883 -33.103 1.00 76.00 91 GLU A N 1
ATOM 703 C CA . GLU A 1 91 ? 27.041 -12.795 -33.915 1.00 76.00 91 GLU A CA 1
ATOM 704 C C . GLU A 1 91 ? 25.542 -12.478 -33.846 1.00 76.00 91 GLU A C 1
ATOM 706 O O . GLU A 1 91 ? 24.757 -13.048 -34.606 1.00 76.00 91 GLU A O 1
ATOM 711 N N . VAL A 1 92 ? 25.132 -11.591 -32.936 1.00 86.06 92 VAL A N 1
ATOM 712 C CA . VAL A 1 92 ? 23.727 -11.321 -32.608 1.00 86.06 92 VAL A CA 1
ATOM 713 C C . VAL A 1 92 ? 23.422 -9.822 -32.649 1.00 86.06 92 VAL A C 1
ATOM 715 O O . VAL A 1 92 ? 24.301 -8.998 -32.398 1.00 86.06 92 VAL A O 1
ATOM 718 N N . PRO A 1 93 ? 22.177 -9.426 -32.972 1.00 92.38 93 PRO A N 1
ATOM 719 C CA . PRO A 1 93 ? 21.822 -8.016 -33.015 1.00 92.38 93 PRO A CA 1
ATOM 720 C C . PRO A 1 93 ? 21.775 -7.394 -31.607 1.00 92.38 93 PRO A C 1
ATOM 722 O O . PRO A 1 93 ? 21.565 -8.117 -30.625 1.00 92.38 93 PRO A O 1
ATOM 725 N N . PRO A 1 94 ? 21.896 -6.054 -31.496 1.00 95.25 94 PRO A N 1
ATOM 726 C CA . PRO A 1 94 ? 21.839 -5.339 -30.227 1.00 95.25 94 PRO A CA 1
ATOM 727 C C . PRO A 1 94 ? 20.625 -5.695 -29.383 1.00 95.25 94 PRO A C 1
ATOM 729 O O . PRO A 1 94 ? 19.485 -5.508 -29.805 1.00 95.25 94 PRO A O 1
ATOM 732 N N . HIS A 1 95 ? 20.878 -6.190 -28.173 1.00 96.00 95 HIS A N 1
ATOM 733 C CA . HIS A 1 95 ? 19.833 -6.535 -27.219 1.00 96.00 95 HIS A CA 1
ATOM 734 C C . HIS A 1 95 ? 20.376 -6.641 -25.797 1.00 96.00 95 HIS A C 1
ATOM 736 O O . HIS A 1 95 ? 21.551 -6.949 -25.582 1.00 96.00 95 HIS A O 1
ATOM 742 N N . VAL A 1 96 ? 19.494 -6.451 -24.817 1.00 95.94 96 VAL A N 1
ATOM 743 C CA . VAL A 1 96 ? 19.814 -6.589 -23.389 1.00 95.94 96 VAL A CA 1
ATOM 744 C C . VAL A 1 96 ? 20.277 -8.008 -23.026 1.00 95.94 96 VAL A C 1
ATOM 746 O O . VAL A 1 96 ? 21.193 -8.179 -22.225 1.00 95.94 96 VAL A O 1
ATOM 749 N N . PHE A 1 97 ? 19.731 -9.025 -23.693 1.00 95.62 97 PHE A N 1
ATOM 750 C CA . PHE A 1 97 ? 20.141 -10.425 -23.526 1.00 95.62 97 PHE A CA 1
ATOM 751 C C . PHE A 1 97 ? 21.589 -10.688 -23.949 1.00 95.62 97 PHE A C 1
ATOM 753 O O . PHE A 1 97 ? 22.251 -11.509 -23.332 1.00 95.62 97 PHE A O 1
ATOM 760 N N . ALA A 1 98 ? 22.131 -9.949 -24.920 1.00 92.12 98 ALA A N 1
ATOM 761 C CA . ALA A 1 98 ? 23.540 -10.087 -25.287 1.00 92.12 98 ALA A CA 1
ATOM 762 C C . ALA A 1 98 ? 24.489 -9.568 -24.194 1.00 92.12 98 ALA A C 1
ATOM 764 O O . ALA A 1 98 ? 25.592 -10.089 -24.028 1.00 92.12 98 ALA A O 1
ATOM 765 N N . ILE A 1 99 ? 24.069 -8.535 -23.451 1.00 94.62 99 ILE A N 1
ATOM 766 C CA . ILE A 1 99 ? 24.818 -8.024 -22.295 1.00 94.62 99 ILE A CA 1
ATOM 767 C C . ILE A 1 99 ? 24.781 -9.051 -21.164 1.00 94.62 99 ILE A C 1
ATOM 769 O O . ILE A 1 99 ? 25.821 -9.354 -20.582 1.00 94.62 99 ILE A O 1
ATOM 773 N N . ALA A 1 100 ? 23.606 -9.630 -20.911 1.00 94.12 100 ALA A N 1
ATOM 774 C CA . ALA A 1 100 ? 23.431 -10.682 -19.919 1.00 94.12 100 ALA A CA 1
ATOM 775 C C . ALA A 1 100 ? 24.238 -11.950 -20.257 1.00 94.12 100 ALA A C 1
ATOM 777 O O . ALA A 1 100 ? 24.930 -12.461 -19.382 1.00 94.12 100 ALA A O 1
ATOM 778 N N . GLU A 1 101 ? 24.228 -12.407 -21.514 1.00 89.50 101 GLU A N 1
ATOM 779 C CA . GLU A 1 101 ? 25.036 -13.548 -21.969 1.00 89.50 101 GLU A CA 1
ATOM 780 C C . GLU A 1 101 ? 26.527 -13.275 -21.840 1.00 89.50 101 GLU A C 1
ATOM 782 O O . GLU A 1 101 ? 27.263 -14.120 -21.347 1.00 89.50 101 GLU A O 1
ATOM 787 N N . SER A 1 102 ? 26.985 -12.081 -22.227 1.00 85.31 102 SER A N 1
ATOM 788 C CA . SER A 1 102 ? 28.403 -11.727 -22.104 1.00 85.31 102 SER A CA 1
ATOM 789 C C . SER A 1 102 ? 28.854 -11.748 -20.640 1.00 85.31 102 SER A C 1
ATOM 791 O O . SER A 1 102 ? 29.911 -12.295 -20.330 1.00 85.31 102 SER A O 1
ATOM 793 N N . ALA A 1 103 ? 28.042 -11.196 -19.731 1.00 90.50 103 ALA A N 1
ATOM 794 C CA . ALA A 1 103 ? 28.313 -11.243 -18.298 1.00 90.50 103 ALA A CA 1
ATOM 795 C C . ALA A 1 103 ? 28.306 -12.693 -17.780 1.00 90.50 103 ALA A C 1
ATOM 797 O O . ALA A 1 103 ? 29.271 -13.138 -17.163 1.00 90.50 103 ALA A O 1
ATOM 798 N N . TYR A 1 104 ? 27.259 -13.465 -18.077 1.00 88.62 104 TYR A N 1
ATOM 799 C CA . TYR A 1 104 ? 27.146 -14.853 -17.631 1.00 88.62 104 TYR A CA 1
ATOM 800 C C . TYR A 1 104 ? 28.291 -15.734 -18.159 1.00 88.62 104 TYR A C 1
ATOM 802 O O . TYR A 1 104 ? 28.902 -16.486 -17.397 1.00 88.62 104 TYR A O 1
ATOM 810 N N . TYR A 1 105 ? 28.632 -15.599 -19.441 1.00 80.69 105 TYR A N 1
ATOM 811 C CA . TYR A 1 105 ? 29.748 -16.298 -20.066 1.00 80.69 105 TYR A CA 1
ATOM 812 C C . TYR A 1 105 ? 31.071 -15.955 -19.383 1.00 80.69 105 TYR A C 1
ATOM 814 O O . TYR A 1 105 ? 31.803 -16.868 -19.012 1.00 80.69 105 TYR A O 1
ATOM 822 N N . ASN A 1 106 ? 31.367 -14.669 -19.159 1.00 77.00 106 ASN A N 1
ATOM 823 C CA . ASN A 1 106 ? 32.619 -14.262 -18.521 1.00 77.00 106 ASN A CA 1
ATOM 824 C C . ASN A 1 106 ? 32.724 -14.775 -17.082 1.00 77.00 106 ASN A C 1
ATOM 826 O O . ASN A 1 106 ? 33.766 -15.297 -16.682 1.00 77.00 106 ASN A O 1
ATOM 830 N N . MET A 1 107 ? 31.624 -14.702 -16.332 1.00 86.62 107 MET A N 1
ATOM 831 C CA . MET A 1 107 ? 31.534 -15.268 -14.989 1.00 86.62 107 MET A CA 1
ATOM 832 C C . MET A 1 107 ? 31.826 -16.774 -14.998 1.00 86.62 107 MET A C 1
ATOM 834 O O . MET A 1 107 ? 32.596 -17.259 -14.176 1.00 86.62 107 MET A O 1
ATOM 838 N N . LYS A 1 108 ? 31.262 -17.531 -15.945 1.00 75.56 108 LYS A N 1
ATOM 839 C CA . LYS A 1 108 ? 31.437 -18.988 -16.006 1.00 75.56 108 LYS A CA 1
ATOM 840 C C . LYS A 1 108 ? 32.811 -19.406 -16.540 1.00 75.56 108 LYS A C 1
ATOM 842 O O . LYS A 1 108 ? 33.441 -20.292 -15.968 1.00 75.56 108 LYS A O 1
ATOM 847 N N . ALA A 1 109 ? 33.257 -18.799 -17.637 1.00 70.88 109 ALA A N 1
ATOM 848 C CA . ALA A 1 109 ? 34.467 -19.180 -18.360 1.00 70.88 109 ALA A CA 1
ATOM 849 C C . ALA A 1 109 ? 35.746 -18.680 -17.679 1.00 70.88 109 ALA A C 1
ATOM 851 O O . ALA A 1 109 ? 36.743 -19.399 -17.670 1.00 70.88 109 ALA A O 1
ATOM 852 N N . TYR A 1 110 ? 35.710 -17.476 -17.099 1.00 71.88 110 TYR A N 1
ATOM 853 C CA . TYR A 1 110 ? 36.883 -16.824 -16.509 1.00 71.88 110 TYR A CA 1
ATOM 854 C C . TYR A 1 110 ? 36.807 -16.684 -14.983 1.00 71.88 110 TYR A C 1
ATOM 856 O O . TYR A 1 110 ? 37.799 -16.295 -14.377 1.00 71.88 110 TYR A O 1
ATOM 864 N N . GLN A 1 111 ? 35.680 -17.047 -14.351 1.00 73.38 111 GLN A N 1
ATOM 865 C CA . GLN A 1 111 ? 35.482 -16.957 -12.892 1.00 73.38 111 GLN A CA 1
ATOM 866 C C . GLN A 1 111 ? 35.643 -15.524 -12.349 1.00 73.38 111 GLN A C 1
ATOM 868 O O . GLN A 1 111 ? 36.081 -15.311 -11.221 1.00 73.38 111 GLN A O 1
ATOM 873 N N . GLU A 1 112 ? 35.278 -14.526 -13.158 1.00 77.81 112 GLU A N 1
ATOM 874 C CA . GLU A 1 112 ? 35.367 -13.110 -12.802 1.00 77.81 112 GLU A CA 1
ATOM 875 C C . GLU A 1 112 ? 34.017 -12.552 -12.342 1.00 77.81 112 GLU A C 1
ATOM 877 O O . GLU A 1 112 ? 32.983 -12.778 -12.979 1.00 77.81 112 GLU A O 1
ATOM 882 N N . ASN A 1 113 ? 34.032 -11.738 -11.284 1.00 81.06 113 ASN A N 1
ATOM 883 C CA . ASN A 1 113 ? 32.852 -11.001 -10.832 1.00 81.06 113 ASN A CA 1
ATOM 884 C C . ASN A 1 113 ? 32.406 -9.994 -11.897 1.00 81.06 113 ASN A C 1
ATOM 886 O O . ASN A 1 113 ? 33.211 -9.203 -12.386 1.00 81.06 113 ASN A O 1
ATOM 890 N N . GLN A 1 114 ? 31.113 -9.988 -12.216 1.00 87.75 114 GLN A N 1
ATOM 891 C CA . GLN A 1 114 ? 30.548 -9.100 -13.230 1.00 87.75 114 GLN A CA 1
ATOM 892 C C . GLN A 1 114 ? 29.695 -8.008 -12.593 1.00 87.75 114 GLN A C 1
ATOM 894 O O . GLN A 1 114 ? 28.972 -8.244 -11.627 1.00 87.75 114 GLN A O 1
ATOM 899 N N . CYS A 1 115 ? 29.744 -6.814 -13.174 1.00 89.50 115 CYS A N 1
ATOM 900 C CA . CYS A 1 115 ? 28.906 -5.686 -12.792 1.00 89.50 115 CYS A CA 1
ATOM 901 C C . CYS A 1 115 ? 28.268 -5.095 -14.049 1.00 89.50 115 CYS A C 1
ATOM 903 O O . CYS A 1 115 ? 28.965 -4.800 -15.021 1.00 89.50 115 CYS A O 1
ATOM 905 N N . VAL A 1 116 ? 26.946 -4.907 -14.026 1.00 90.25 116 VAL A N 1
ATOM 906 C CA . VAL A 1 116 ? 26.219 -4.183 -15.072 1.00 90.25 116 VAL A CA 1
ATOM 907 C C . VAL A 1 116 ? 25.653 -2.904 -14.471 1.00 90.25 116 VAL A C 1
ATOM 909 O O . VAL A 1 116 ? 24.844 -2.948 -13.548 1.00 90.25 116 VAL A O 1
ATOM 912 N N . ILE A 1 117 ? 26.067 -1.762 -15.016 1.00 91.62 117 ILE A N 1
ATOM 913 C CA . ILE A 1 117 ? 25.587 -0.442 -14.601 1.00 91.62 117 ILE A CA 1
ATOM 914 C C . ILE A 1 117 ? 24.533 0.024 -15.603 1.00 91.62 117 ILE A C 1
ATOM 916 O O . ILE A 1 117 ? 24.798 0.088 -16.803 1.00 91.62 117 ILE A O 1
ATOM 920 N N . ILE A 1 118 ? 23.344 0.372 -15.108 1.00 93.12 118 ILE A N 1
ATOM 921 C CA . ILE A 1 118 ? 22.241 0.886 -15.926 1.00 93.12 118 ILE A CA 1
ATOM 922 C C . ILE A 1 118 ? 21.970 2.334 -15.521 1.00 93.12 118 ILE A C 1
ATOM 924 O O . ILE A 1 118 ? 21.467 2.604 -14.431 1.00 93.12 118 ILE A O 1
ATOM 928 N N . SER A 1 119 ? 22.295 3.272 -16.407 1.00 92.56 119 SER A N 1
ATOM 929 C CA . SER A 1 119 ? 22.109 4.709 -16.200 1.00 92.56 119 SER A CA 1
ATOM 930 C C . SER A 1 119 ? 21.112 5.297 -17.201 1.00 92.5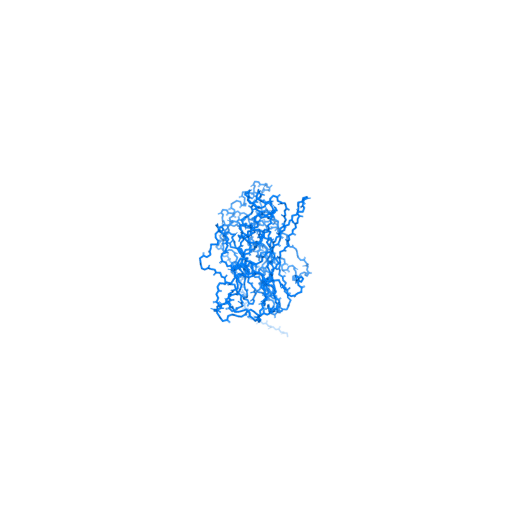6 119 SER A C 1
ATOM 932 O O . SER A 1 119 ? 20.871 4.740 -18.271 1.00 92.56 119 SER A O 1
ATOM 934 N N . GLY A 1 120 ? 20.482 6.412 -16.827 1.00 91.31 120 GLY A N 1
ATOM 935 C CA . GLY A 1 120 ? 19.504 7.112 -17.658 1.00 91.31 120 GLY A CA 1
ATOM 936 C C . GLY A 1 120 ? 18.516 7.935 -16.837 1.00 91.31 120 GLY A C 1
ATOM 937 O O . GLY A 1 120 ? 18.388 7.748 -15.623 1.00 91.31 120 GLY A O 1
ATOM 938 N N . GLU A 1 121 ? 17.789 8.823 -17.505 1.00 87.19 121 GLU A N 1
ATOM 939 C CA . GLU A 1 121 ? 16.763 9.676 -16.897 1.00 87.19 121 GLU A CA 1
ATOM 940 C C . GLU A 1 121 ? 15.564 8.865 -16.365 1.00 87.19 121 GLU A C 1
ATOM 942 O O . GLU A 1 121 ? 15.451 7.643 -16.566 1.00 87.19 121 GLU A O 1
ATOM 947 N N . SER A 1 122 ? 14.671 9.518 -15.616 1.00 87.69 122 SER A N 1
ATOM 948 C CA . SER A 1 122 ? 13.420 8.885 -15.180 1.00 87.69 122 SER A CA 1
ATOM 949 C C . SER A 1 122 ? 12.603 8.443 -16.400 1.00 87.69 122 SER A C 1
ATOM 951 O O . SER A 1 122 ? 12.541 9.149 -17.399 1.00 87.69 122 SER A O 1
ATOM 953 N N . GLY A 1 123 ? 12.035 7.235 -16.362 1.00 82.56 123 GLY A N 1
ATOM 954 C CA . GLY A 1 123 ? 11.301 6.672 -17.502 1.00 82.56 123 GLY A CA 1
ATOM 955 C C . GLY A 1 123 ? 12.161 6.129 -18.655 1.00 82.56 123 GLY A C 1
ATOM 956 O O . GLY A 1 123 ? 11.609 5.561 -19.591 1.00 82.56 123 GLY A O 1
ATOM 957 N N . ALA A 1 124 ? 13.497 6.186 -18.594 1.00 84.81 124 ALA A N 1
ATOM 958 C CA . ALA A 1 124 ? 14.373 5.682 -19.666 1.00 84.81 124 ALA A CA 1
ATOM 959 C C . ALA A 1 124 ? 14.388 4.140 -19.837 1.00 84.81 124 ALA A C 1
ATOM 961 O O . ALA A 1 124 ? 15.045 3.627 -20.739 1.00 84.81 124 ALA A O 1
ATOM 962 N N . GLY A 1 125 ? 13.679 3.389 -18.983 1.00 86.56 125 GLY A N 1
ATOM 963 C CA . GLY A 1 125 ? 13.592 1.922 -19.060 1.00 86.56 125 GLY A CA 1
ATOM 964 C C . GLY A 1 125 ? 14.629 1.158 -18.227 1.00 86.56 125 GLY A C 1
ATOM 965 O O . GLY A 1 125 ? 14.852 -0.024 -18.475 1.00 86.56 125 GLY A O 1
ATOM 966 N N . LYS A 1 126 ? 15.252 1.798 -17.222 1.00 91.25 126 LYS A N 1
ATOM 967 C CA . LYS A 1 126 ? 16.287 1.176 -16.368 1.00 91.25 126 LYS A CA 1
ATOM 968 C C . LYS A 1 126 ? 15.799 -0.092 -15.655 1.00 91.25 126 LYS A C 1
ATOM 970 O O . LYS A 1 126 ? 16.450 -1.130 -15.731 1.00 91.25 126 LYS A O 1
ATOM 975 N N . THR A 1 127 ? 14.642 -0.006 -14.996 1.00 84.88 127 THR A N 1
ATOM 976 C CA . THR A 1 127 ? 14.031 -1.117 -14.248 1.00 84.88 127 THR A CA 1
ATOM 977 C C . THR A 1 127 ? 13.675 -2.284 -15.165 1.00 84.88 127 THR A C 1
ATOM 979 O O . THR A 1 127 ? 13.952 -3.434 -14.834 1.00 84.88 127 THR A O 1
ATOM 982 N N . GLU A 1 128 ? 13.138 -1.995 -16.354 1.00 85.75 128 GLU A N 1
ATOM 983 C CA . GLU A 1 128 ? 12.835 -3.029 -17.346 1.00 85.75 128 GLU A CA 1
ATOM 984 C C . GLU A 1 128 ? 14.108 -3.700 -17.860 1.00 85.75 128 GLU A C 1
ATOM 986 O O . GLU A 1 128 ? 14.181 -4.924 -17.871 1.00 85.75 128 GLU A O 1
ATOM 991 N N . ALA A 1 129 ? 15.148 -2.937 -18.206 1.00 89.25 129 ALA A N 1
ATOM 992 C CA . ALA A 1 129 ? 16.424 -3.512 -18.623 1.00 89.25 129 ALA A CA 1
ATOM 993 C C . ALA A 1 129 ? 17.016 -4.430 -17.537 1.00 89.25 129 ALA A C 1
ATOM 995 O O . ALA A 1 129 ? 17.396 -5.559 -17.843 1.00 89.25 129 ALA A O 1
ATOM 996 N N . ALA A 1 130 ? 17.013 -3.999 -16.269 1.00 90.19 130 ALA A N 1
ATOM 997 C CA . ALA A 1 130 ? 17.466 -4.817 -15.141 1.00 90.19 130 ALA A CA 1
ATOM 998 C C . ALA A 1 130 ? 16.677 -6.132 -15.037 1.00 90.19 130 ALA A C 1
ATOM 1000 O O . ALA A 1 130 ? 17.265 -7.212 -14.960 1.00 90.19 130 ALA A O 1
ATOM 1001 N N . LYS A 1 131 ? 15.342 -6.054 -15.119 1.00 86.81 131 LYS A N 1
ATOM 1002 C CA . LYS A 1 131 ? 14.448 -7.218 -15.102 1.00 86.81 131 LYS A CA 1
ATOM 1003 C C . LYS A 1 131 ? 14.782 -8.213 -16.217 1.00 86.81 131 LYS A C 1
ATOM 1005 O O . LYS A 1 131 ? 14.839 -9.412 -15.958 1.00 86.81 131 LYS A O 1
ATOM 1010 N N . ARG A 1 132 ? 15.044 -7.740 -17.442 1.00 92.25 132 ARG A N 1
ATOM 1011 C CA . ARG A 1 132 ? 15.386 -8.611 -18.584 1.00 92.25 132 ARG A CA 1
ATOM 1012 C C . ARG A 1 132 ? 16.760 -9.256 -18.457 1.00 92.25 132 ARG A C 1
ATOM 1014 O O . ARG A 1 132 ? 16.901 -10.416 -18.831 1.00 92.25 132 ARG A O 1
ATOM 1021 N N . ILE A 1 133 ? 17.749 -8.556 -17.900 1.00 93.38 133 ILE A N 1
ATOM 1022 C CA . ILE A 1 133 ? 19.065 -9.149 -17.609 1.00 93.38 133 ILE A CA 1
ATOM 1023 C C . ILE A 1 133 ? 18.920 -10.288 -16.601 1.00 93.38 133 ILE A C 1
ATOM 1025 O O . ILE A 1 133 ? 19.418 -11.384 -16.842 1.00 93.38 133 ILE A O 1
ATOM 1029 N N . MET A 1 134 ? 18.192 -10.052 -15.509 1.00 88.62 134 MET A N 1
ATOM 1030 C CA . MET A 1 134 ? 17.974 -11.071 -14.482 1.00 88.62 134 MET A CA 1
ATOM 1031 C C . MET A 1 134 ? 17.200 -12.271 -15.032 1.00 88.62 134 MET A C 1
ATOM 1033 O O . MET A 1 134 ? 17.615 -13.405 -14.817 1.00 88.62 134 MET A O 1
ATOM 1037 N N . GLN A 1 135 ? 16.136 -12.033 -15.808 1.00 85.69 135 GLN A N 1
ATOM 1038 C CA . GLN A 1 135 ? 15.372 -13.088 -16.484 1.00 85.69 135 GLN A CA 1
ATOM 1039 C C . GLN A 1 135 ? 16.264 -13.950 -17.390 1.00 85.69 135 GLN A C 1
ATOM 1041 O O . GLN A 1 135 ? 16.129 -15.172 -17.415 1.00 85.69 135 GLN A O 1
ATOM 1046 N N . TYR A 1 136 ? 17.187 -13.322 -18.120 1.00 90.88 136 TYR A N 1
ATOM 1047 C CA . TYR A 1 136 ? 18.131 -14.036 -18.966 1.00 90.88 136 TYR A CA 1
ATOM 1048 C C . TYR A 1 136 ? 19.054 -14.941 -18.149 1.00 90.88 136 TYR A C 1
ATOM 1050 O O . TYR A 1 136 ? 19.103 -16.143 -18.399 1.00 90.88 136 TYR A O 1
ATOM 1058 N N . ILE A 1 137 ? 19.736 -14.374 -17.145 1.00 89.44 137 ILE A N 1
ATOM 1059 C CA . ILE A 1 137 ? 20.674 -15.100 -16.273 1.00 89.44 137 ILE A CA 1
ATOM 1060 C C . ILE A 1 137 ? 19.965 -16.276 -15.593 1.00 89.44 137 ILE A C 1
ATOM 1062 O O . ILE A 1 137 ? 20.513 -17.377 -15.569 1.00 89.44 137 ILE A O 1
ATOM 1066 N N . ALA A 1 138 ? 18.730 -16.076 -15.126 1.00 83.50 138 ALA A N 1
ATOM 1067 C CA . ALA A 1 138 ? 17.873 -17.131 -14.585 1.00 83.50 138 ALA A CA 1
ATOM 1068 C C . ALA A 1 138 ? 17.745 -18.320 -15.539 1.00 83.50 138 ALA A C 1
ATOM 1070 O O . ALA A 1 138 ? 17.978 -19.462 -15.159 1.00 83.50 138 ALA A O 1
ATOM 1071 N N . SER A 1 139 ? 17.384 -18.037 -16.791 1.00 83.56 139 SER A N 1
ATOM 1072 C CA . SER A 1 139 ? 17.116 -19.056 -17.801 1.00 83.56 139 SER A CA 1
ATOM 1073 C C . SER A 1 139 ? 18.386 -19.818 -18.187 1.00 83.56 139 SER A C 1
ATOM 1075 O O . SER A 1 139 ? 18.407 -21.050 -18.223 1.00 83.56 139 SER A O 1
ATOM 1077 N N . VAL A 1 140 ? 19.483 -19.096 -18.442 1.00 82.19 140 VAL A N 1
ATOM 1078 C CA . VAL A 1 140 ? 20.705 -19.710 -18.985 1.00 82.19 140 VAL A CA 1
ATOM 1079 C C . VAL A 1 140 ? 21.565 -20.394 -17.935 1.00 82.19 140 VAL A C 1
ATOM 1081 O O . VAL A 1 140 ? 22.316 -21.311 -18.280 1.00 82.19 140 VAL A O 1
ATOM 1084 N N . SER A 1 141 ? 21.441 -20.001 -16.664 1.00 76.62 141 SER A N 1
ATOM 1085 C CA . SER A 1 141 ? 22.194 -20.617 -15.570 1.00 76.62 141 SER A CA 1
ATOM 1086 C C . SER A 1 141 ? 21.803 -22.073 -15.289 1.00 76.62 141 SER A C 1
ATOM 1088 O O . SER A 1 141 ? 22.500 -22.715 -14.508 1.00 76.62 141 SER A O 1
ATOM 1090 N N . GLY A 1 142 ? 20.761 -22.600 -15.961 1.00 58.69 142 GLY A N 1
ATOM 1091 C CA . GLY A 1 142 ? 20.127 -23.922 -15.827 1.00 58.69 142 GLY A CA 1
ATOM 1092 C C . GLY A 1 142 ? 21.043 -25.131 -15.637 1.00 58.69 142 GLY A C 1
ATOM 1093 O O . GLY A 1 142 ? 21.191 -25.931 -16.558 1.00 58.69 142 GLY A O 1
ATOM 1094 N N . GLY A 1 143 ? 21.610 -25.301 -14.443 1.00 49.62 143 GLY A N 1
ATOM 1095 C CA . GLY A 1 143 ? 22.081 -26.579 -13.917 1.00 49.62 143 GLY A CA 1
ATOM 1096 C C . GLY A 1 143 ? 20.974 -27.230 -13.088 1.00 49.62 143 GLY A C 1
ATOM 1097 O O . GLY A 1 143 ? 20.232 -26.531 -12.403 1.00 49.62 143 GLY A O 1
ATOM 1098 N N . GLU A 1 144 ? 20.875 -28.562 -13.116 1.00 47.00 144 GLU A N 1
ATOM 1099 C CA . GLU A 1 144 ? 19.948 -29.387 -12.309 1.00 47.00 144 GLU A CA 1
ATOM 1100 C C . GLU A 1 144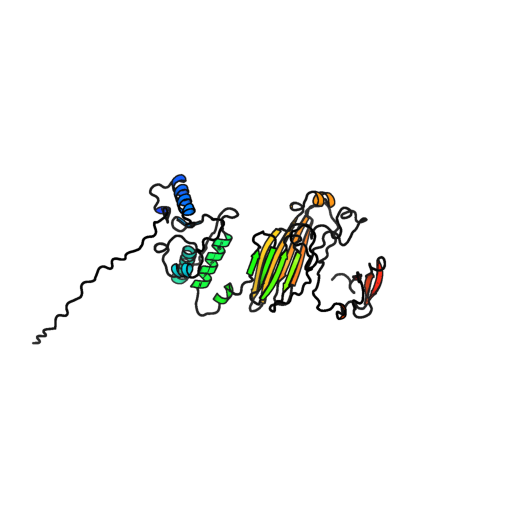 ? 20.201 -29.321 -10.781 1.00 47.00 144 GLU A C 1
ATOM 1102 O O . GLU A 1 144 ? 19.821 -30.214 -10.026 1.00 47.00 144 GLU A O 1
ATOM 1107 N N . SER A 1 145 ? 20.804 -28.240 -10.297 1.00 44.62 145 SER A N 1
ATOM 1108 C CA . SER A 1 145 ? 21.070 -27.978 -8.890 1.00 44.62 145 SER A CA 1
ATOM 1109 C C . SER A 1 145 ? 20.239 -26.774 -8.457 1.00 44.62 145 SER A C 1
ATOM 1111 O O . SER A 1 145 ? 20.626 -25.646 -8.728 1.00 44.62 145 SER A O 1
ATOM 1113 N N . GLY A 1 146 ? 19.090 -27.039 -7.826 1.00 45.84 146 GLY A N 1
ATOM 1114 C CA . GLY A 1 146 ? 18.440 -26.251 -6.759 1.00 45.84 146 GLY A CA 1
ATOM 1115 C C . GLY A 1 146 ? 18.073 -24.770 -6.950 1.00 45.84 146 GLY A C 1
ATOM 1116 O O . GLY A 1 146 ? 16.970 -24.386 -6.574 1.00 45.84 146 GLY A O 1
ATOM 1117 N N . ASP A 1 147 ? 18.937 -23.940 -7.524 1.00 46.50 147 ASP A N 1
ATOM 1118 C CA . ASP A 1 147 ? 18.953 -22.498 -7.248 1.00 46.50 147 ASP A CA 1
ATOM 1119 C C . ASP A 1 147 ? 18.211 -21.648 -8.293 1.00 46.50 147 ASP A C 1
ATOM 1121 O O . ASP A 1 147 ? 17.923 -20.481 -8.062 1.00 46.50 147 ASP A O 1
ATOM 1125 N N . ILE A 1 148 ? 17.787 -22.227 -9.420 1.00 43.03 148 ILE A N 1
ATOM 1126 C CA . ILE A 1 148 ? 17.029 -21.507 -10.473 1.00 43.03 148 ILE A CA 1
ATOM 1127 C C . ILE A 1 148 ? 15.516 -21.537 -10.245 1.00 43.03 148 ILE A C 1
ATOM 1129 O O . ILE A 1 148 ? 14.766 -20.784 -10.869 1.00 43.03 148 ILE A O 1
ATOM 1133 N N . LYS A 1 149 ? 15.051 -22.315 -9.261 1.00 41.28 149 LYS A N 1
ATOM 1134 C CA . LYS A 1 149 ? 13.714 -22.102 -8.699 1.00 41.28 149 LYS A CA 1
ATOM 1135 C C . LYS A 1 149 ? 13.581 -20.713 -8.058 1.00 41.28 149 LYS A C 1
ATOM 1137 O O . LYS A 1 149 ? 12.497 -20.146 -8.119 1.00 41.28 149 LYS A O 1
ATOM 1142 N N . GLN A 1 150 ? 14.677 -20.090 -7.616 1.00 44.00 150 GLN A N 1
ATOM 1143 C CA . GLN A 1 150 ? 14.626 -18.843 -6.848 1.00 44.00 150 GLN A CA 1
ATOM 1144 C C . GLN A 1 150 ? 14.005 -17.652 -7.593 1.00 44.00 150 GLN A C 1
ATOM 1146 O O . GLN A 1 150 ? 13.376 -16.825 -6.956 1.00 44.00 150 GLN A O 1
ATOM 1151 N N . ILE A 1 151 ? 14.056 -17.576 -8.931 1.00 44.19 151 ILE A N 1
ATOM 1152 C CA . ILE A 1 151 ? 13.401 -16.473 -9.677 1.00 44.19 151 ILE A CA 1
ATOM 1153 C C . ILE A 1 151 ? 11.896 -16.723 -9.895 1.00 44.19 151 ILE A C 1
ATOM 1155 O O . ILE A 1 151 ? 11.135 -15.777 -10.103 1.00 44.19 151 ILE A O 1
ATOM 1159 N N . LYS A 1 152 ? 11.436 -17.977 -9.776 1.00 45.75 152 LYS A N 1
ATOM 1160 C CA . LYS A 1 152 ? 10.010 -18.304 -9.592 1.00 45.75 152 LYS A CA 1
ATOM 1161 C C . LYS A 1 152 ? 9.569 -18.182 -8.130 1.00 45.75 152 LYS A C 1
ATOM 1163 O O . LYS A 1 152 ? 8.381 -17.988 -7.892 1.00 45.75 152 LYS A O 1
ATOM 1168 N N . ASP A 1 153 ? 10.515 -18.226 -7.196 1.00 55.88 153 ASP A N 1
ATOM 1169 C CA . ASP A 1 153 ? 10.281 -18.163 -5.754 1.00 55.88 153 ASP A CA 1
ATOM 1170 C C . ASP A 1 153 ? 10.437 -16.742 -5.169 1.00 55.88 153 ASP A C 1
ATOM 1172 O O . ASP A 1 153 ? 10.557 -16.581 -3.958 1.00 55.88 153 ASP A O 1
ATOM 1176 N N . MET A 1 154 ? 10.385 -15.694 -5.998 1.00 64.38 154 MET A N 1
ATOM 1177 C CA . MET A 1 154 ? 10.331 -14.311 -5.514 1.00 64.38 154 MET A CA 1
ATOM 1178 C C . MET A 1 154 ? 8.894 -13.808 -5.425 1.00 64.38 154 MET A C 1
ATOM 1180 O O . MET A 1 154 ? 8.077 -14.039 -6.321 1.00 64.38 154 MET A O 1
ATOM 1184 N N . ALA A 1 155 ? 8.615 -13.004 -4.399 1.00 73.69 155 ALA A N 1
ATOM 1185 C CA . ALA A 1 155 ? 7.367 -12.260 -4.330 1.00 73.69 155 ALA A CA 1
ATOM 1186 C C . ALA A 1 155 ? 7.232 -11.306 -5.531 1.00 73.69 155 ALA A C 1
ATOM 1188 O O . ALA A 1 155 ? 8.058 -10.403 -5.757 1.00 73.69 155 ALA A O 1
ATOM 1189 N N . GLN A 1 156 ? 6.167 -11.507 -6.302 1.00 80.75 156 GLN A N 1
ATOM 1190 C CA . GLN A 1 156 ? 5.824 -10.661 -7.434 1.00 80.75 156 GLN A CA 1
ATOM 1191 C C . GLN A 1 156 ? 5.153 -9.404 -6.910 1.00 80.75 156 GLN A C 1
ATOM 1193 O O . GLN A 1 156 ? 4.219 -9.497 -6.127 1.00 80.75 156 GLN A O 1
ATOM 1198 N N . VAL A 1 157 ? 5.626 -8.237 -7.344 1.00 82.81 157 VAL A N 1
ATOM 1199 C CA . VAL A 1 157 ? 4.988 -6.954 -7.042 1.00 82.81 157 VAL A CA 1
ATOM 1200 C C . VAL A 1 157 ? 4.723 -6.246 -8.353 1.00 82.81 157 VAL A C 1
ATOM 1202 O O . VAL A 1 157 ? 5.629 -6.101 -9.178 1.00 82.81 157 VAL A O 1
ATOM 1205 N N . THR A 1 158 ? 3.483 -5.823 -8.545 1.00 80.75 158 THR A N 1
ATOM 1206 C CA . THR A 1 158 ? 3.028 -5.153 -9.759 1.00 80.75 158 THR A CA 1
ATOM 1207 C C . THR A 1 158 ? 2.275 -3.891 -9.396 1.00 80.75 158 THR A C 1
ATOM 1209 O O . THR A 1 158 ? 1.386 -3.912 -8.549 1.00 80.75 158 THR A O 1
ATOM 1212 N N . THR A 1 159 ? 2.609 -2.799 -10.067 1.00 79.12 159 THR A N 1
ATOM 1213 C CA . THR A 1 159 ? 1.821 -1.569 -10.033 1.00 79.12 159 THR A CA 1
ATOM 1214 C C . THR A 1 159 ? 0.855 -1.587 -11.214 1.00 79.12 159 THR A C 1
ATOM 1216 O O . THR A 1 159 ? 1.245 -2.003 -12.305 1.00 79.12 159 THR A O 1
ATOM 1219 N N . SER A 1 160 ? -0.396 -1.178 -11.004 1.00 77.12 160 SER A N 1
ATOM 1220 C CA . SER A 1 160 ? -1.391 -1.088 -12.078 1.00 77.12 160 SER A CA 1
ATOM 1221 C C . SER A 1 160 ? -0.990 -0.059 -13.145 1.00 77.12 160 SER A C 1
ATOM 1223 O O . SER A 1 160 ? -0.252 0.884 -12.858 1.00 77.12 160 SER A O 1
ATOM 1225 N N . ASP A 1 161 ? -1.497 -0.213 -14.373 1.00 71.31 161 ASP A N 1
ATOM 1226 C CA . ASP A 1 161 ? -1.144 0.648 -15.519 1.00 71.31 161 ASP A CA 1
ATOM 1227 C C . ASP A 1 161 ? -1.464 2.134 -15.289 1.00 71.31 161 ASP A C 1
ATOM 1229 O O . ASP A 1 161 ? -0.744 3.022 -15.743 1.00 71.31 161 ASP A O 1
ATOM 1233 N N . ASP A 1 162 ? -2.543 2.409 -14.558 1.00 78.12 162 ASP A N 1
ATOM 1234 C CA . ASP A 1 162 ? -2.973 3.749 -14.151 1.00 78.12 162 ASP A CA 1
ATOM 1235 C C . ASP A 1 162 ? -2.234 4.270 -12.905 1.00 78.12 162 ASP A C 1
ATOM 1237 O O . ASP A 1 162 ? -2.520 5.367 -12.422 1.00 78.12 162 ASP A O 1
ATOM 1241 N N . ASN A 1 163 ? -1.290 3.487 -12.370 1.00 81.69 163 ASN A N 1
ATOM 1242 C CA . ASN A 1 163 ? -0.573 3.760 -11.135 1.00 81.69 163 ASN A CA 1
ATOM 1243 C C . ASN A 1 163 ? -1.531 4.090 -9.979 1.00 81.69 163 ASN A C 1
ATOM 1245 O O . ASN A 1 163 ? -1.289 5.021 -9.218 1.00 81.69 163 ASN A O 1
ATOM 1249 N N . SER A 1 164 ? -2.660 3.394 -9.859 1.00 90.94 164 SER A N 1
ATOM 1250 C CA . SER A 1 164 ? -3.591 3.562 -8.736 1.00 90.94 164 SER A CA 1
ATOM 1251 C C . SER A 1 164 ? -3.395 2.513 -7.644 1.00 90.94 164 SER A C 1
ATOM 1253 O O . SER A 1 164 ? -3.772 2.753 -6.496 1.00 90.94 164 SER A O 1
ATOM 1255 N N . ARG A 1 165 ? -2.774 1.373 -7.966 1.00 94.12 165 ARG A N 1
ATOM 1256 C CA . ARG A 1 165 ? -2.736 0.188 -7.107 1.00 94.12 165 ARG A CA 1
ATOM 1257 C C . ARG A 1 165 ? -1.387 -0.519 -7.152 1.00 94.12 165 ARG A C 1
ATOM 1259 O O . ARG A 1 165 ? -0.728 -0.545 -8.188 1.00 94.12 165 ARG A O 1
ATOM 1266 N N . VAL A 1 166 ? -1.009 -1.125 -6.031 1.00 91.50 166 VAL A N 1
ATOM 1267 C CA . VAL A 1 166 ? 0.137 -2.029 -5.907 1.00 91.50 166 VAL A CA 1
ATOM 1268 C C . VAL A 1 166 ? -0.371 -3.376 -5.416 1.00 91.50 166 VAL A C 1
ATOM 1270 O O . VAL A 1 166 ? -0.993 -3.467 -4.361 1.00 91.50 166 VAL A O 1
ATOM 1273 N N . ASP A 1 167 ? -0.108 -4.416 -6.192 1.00 95.75 167 ASP A N 1
ATOM 1274 C CA . ASP A 1 167 ? -0.434 -5.797 -5.865 1.00 95.75 167 ASP A CA 1
ATOM 1275 C C . ASP A 1 167 ? 0.856 -6.552 -5.543 1.00 95.75 167 ASP A C 1
ATOM 1277 O O . ASP A 1 167 ? 1.888 -6.318 -6.180 1.00 95.75 167 ASP A O 1
ATOM 1281 N N . ALA A 1 168 ? 0.801 -7.463 -4.573 1.00 90.62 168 ALA A N 1
ATOM 1282 C CA . ALA A 1 168 ? 1.891 -8.384 -4.291 1.00 90.62 168 ALA A CA 1
ATOM 1283 C C . ALA A 1 168 ? 1.385 -9.817 -4.123 1.00 90.62 168 ALA A C 1
ATOM 1285 O O . ALA A 1 168 ? 0.319 -10.036 -3.551 1.00 90.62 168 ALA A O 1
ATOM 1286 N N . VAL A 1 169 ? 2.156 -10.784 -4.617 1.00 92.94 169 VAL A N 1
ATOM 1287 C CA . VAL A 1 169 ? 1.847 -12.217 -4.554 1.00 92.94 169 VAL A CA 1
ATOM 1288 C C . VAL A 1 169 ? 3.098 -12.967 -4.113 1.00 92.94 169 VAL A C 1
ATOM 1290 O O . VAL A 1 169 ? 4.147 -12.845 -4.749 1.00 92.94 169 VAL A O 1
ATOM 1293 N N . LEU A 1 170 ? 2.998 -13.731 -3.026 1.00 89.00 170 LEU A N 1
ATOM 1294 C CA . LEU A 1 170 ? 4.049 -14.653 -2.609 1.00 89.00 170 LEU A CA 1
ATOM 1295 C C . LEU A 1 170 ? 4.083 -15.874 -3.544 1.00 89.00 170 LEU A C 1
ATOM 1297 O O . LEU A 1 170 ? 3.050 -16.255 -4.095 1.00 89.00 170 LEU A O 1
ATOM 1301 N N . PRO A 1 171 ? 5.231 -16.555 -3.684 1.00 83.44 171 PRO A N 1
ATOM 1302 C CA . PRO A 1 171 ? 5.335 -17.773 -4.498 1.00 83.44 171 PRO A CA 1
ATOM 1303 C C . PRO A 1 171 ? 4.367 -18.882 -4.078 1.00 83.44 171 PRO A C 1
ATOM 1305 O O . PRO A 1 171 ? 3.952 -19.705 -4.890 1.00 83.44 171 PRO A O 1
ATOM 1308 N N . THR A 1 172 ? 4.007 -18.896 -2.796 1.00 86.19 172 THR A N 1
ATOM 1309 C CA . THR A 1 172 ? 3.072 -19.842 -2.187 1.00 86.19 172 THR A CA 1
ATOM 1310 C C . THR A 1 172 ? 1.600 -19.516 -2.469 1.00 86.19 172 THR A C 1
ATOM 1312 O O . THR A 1 172 ? 0.749 -20.368 -2.231 1.00 86.19 172 THR A O 1
ATOM 1315 N N . GLY A 1 173 ? 1.302 -18.358 -3.073 1.00 91.12 173 GLY A N 1
ATOM 1316 C CA . GLY A 1 173 ? -0.018 -17.980 -3.592 1.00 91.12 173 GLY A CA 1
ATOM 1317 C C . GLY A 1 173 ? -0.767 -16.933 -2.765 1.00 91.12 173 GLY A C 1
ATOM 1318 O O . GLY A 1 173 ? -1.756 -16.373 -3.242 1.00 91.12 173 GLY A O 1
ATOM 1319 N N . GLU A 1 174 ? -0.308 -16.632 -1.551 1.00 95.75 174 GLU A N 1
ATOM 1320 C CA . GLU A 1 174 ? -0.844 -15.545 -0.734 1.00 95.75 174 GLU A CA 1
ATOM 1321 C C . GLU A 1 174 ? -0.661 -14.211 -1.454 1.00 95.75 174 GLU A C 1
ATOM 1323 O O . GLU A 1 174 ? 0.328 -13.992 -2.157 1.00 95.75 174 GLU A O 1
ATOM 1328 N N . SER A 1 175 ? -1.613 -13.298 -1.289 1.00 97.12 175 SER A N 1
ATOM 1329 C CA . SER A 1 175 ? -1.572 -12.028 -2.009 1.00 97.12 175 SER A CA 1
ATOM 1330 C C . SER A 1 175 ? -2.188 -10.873 -1.243 1.00 97.12 175 SER A C 1
ATOM 1332 O O . SER A 1 175 ? -3.077 -11.052 -0.409 1.00 97.12 175 SER A O 1
ATOM 1334 N N . ILE A 1 176 ? -1.714 -9.669 -1.556 1.00 98.31 176 ILE A N 1
ATOM 1335 C CA . ILE A 1 176 ? -2.267 -8.404 -1.081 1.00 98.31 176 ILE A CA 1
ATOM 1336 C C . ILE A 1 176 ? -2.490 -7.444 -2.238 1.00 98.31 176 ILE A C 1
ATOM 1338 O O . ILE A 1 176 ? -1.784 -7.477 -3.245 1.00 98.31 176 ILE A O 1
ATOM 1342 N N . SER A 1 177 ? -3.458 -6.555 -2.052 1.00 98.44 177 SER A N 1
ATOM 1343 C CA . SER A 1 177 ? -3.735 -5.453 -2.965 1.00 98.44 177 SER A CA 1
ATOM 1344 C C . SER A 1 177 ? -3.873 -4.165 -2.167 1.00 98.44 177 SER A C 1
ATOM 1346 O O . SER A 1 177 ? -4.658 -4.115 -1.220 1.00 98.44 177 SER A O 1
ATOM 1348 N N . VAL A 1 178 ? -3.113 -3.133 -2.527 1.00 98.69 178 VAL A N 1
ATOM 1349 C CA . VAL A 1 178 ? -3.084 -1.841 -1.833 1.00 98.69 178 VAL A CA 1
ATOM 1350 C C . VAL A 1 178 ? -3.404 -0.724 -2.817 1.00 98.69 178 VAL A C 1
ATOM 1352 O O . VAL A 1 178 ? -2.726 -0.557 -3.830 1.00 98.69 178 VAL A O 1
ATOM 1355 N N . LEU A 1 179 ? -4.438 0.060 -2.519 1.00 98.69 179 LEU A N 1
ATOM 1356 C CA . LEU A 1 179 ? -4.785 1.257 -3.278 1.00 98.69 179 LEU A CA 1
ATOM 1357 C C . LEU A 1 179 ? -3.908 2.423 -2.821 1.00 98.69 179 LEU A C 1
ATOM 1359 O O . LEU A 1 179 ? -3.840 2.714 -1.630 1.00 98.69 179 LEU A O 1
ATOM 1363 N N . LEU A 1 180 ? -3.280 3.136 -3.756 1.00 97.69 180 LEU A N 1
ATOM 1364 C CA . LEU A 1 180 ? -2.446 4.297 -3.433 1.00 97.69 180 LEU A CA 1
ATOM 1365 C C . LEU A 1 180 ? -3.267 5.470 -2.901 1.00 97.69 180 LEU A C 1
ATOM 1367 O O . LEU A 1 180 ? -2.765 6.268 -2.114 1.00 97.69 180 LEU A O 1
ATOM 1371 N N . TYR A 1 181 ? -4.545 5.562 -3.264 1.00 98.25 181 TYR A N 1
ATOM 1372 C CA . TYR A 1 181 ? -5.470 6.424 -2.543 1.00 98.25 181 TYR A CA 1
ATOM 1373 C C . TYR A 1 181 ? -5.722 5.857 -1.140 1.00 98.25 181 TYR A C 1
ATOM 1375 O O . TYR A 1 181 ? -6.272 4.770 -0.967 1.00 98.25 181 TYR A O 1
ATOM 1383 N N . GLY A 1 182 ? -5.259 6.592 -0.137 1.00 98.06 182 GLY A N 1
ATOM 1384 C CA . GLY A 1 182 ? -5.324 6.234 1.269 1.00 98.06 182 GLY A CA 1
ATOM 1385 C C . GLY A 1 182 ? -4.314 5.190 1.741 1.00 98.06 182 GLY A C 1
ATOM 1386 O O . GLY A 1 182 ? -4.443 4.765 2.886 1.00 98.06 182 GLY A O 1
ATOM 1387 N N . ALA A 1 183 ? -3.399 4.729 0.872 1.00 98.25 183 ALA A N 1
ATOM 1388 C CA . ALA A 1 183 ? -2.590 3.517 1.081 1.00 98.25 183 ALA A CA 1
ATOM 1389 C C . ALA A 1 183 ? -3.430 2.350 1.639 1.00 98.25 183 ALA A C 1
ATOM 1391 O O . ALA A 1 183 ? -3.016 1.615 2.534 1.00 98.25 183 ALA A O 1
ATOM 1392 N N . THR A 1 184 ? -4.669 2.224 1.155 1.00 98.75 184 THR A N 1
ATOM 1393 C CA . THR A 1 184 ? -5.661 1.335 1.758 1.00 98.75 184 THR A CA 1
ATOM 1394 C C . THR A 1 184 ? -5.437 -0.087 1.274 1.00 98.75 184 THR A C 1
ATOM 1396 O O . THR A 1 184 ? -5.593 -0.368 0.084 1.00 98.75 184 THR A O 1
ATOM 1399 N N . VAL A 1 185 ? -5.125 -1.004 2.192 1.00 98.81 185 VAL A N 1
ATOM 1400 C CA . VAL A 1 185 ? -5.104 -2.440 1.884 1.00 98.81 185 VAL A CA 1
ATOM 1401 C C . VAL A 1 185 ? -6.531 -2.874 1.564 1.00 98.81 185 VAL A C 1
ATOM 1403 O O . VAL A 1 185 ? -7.401 -2.820 2.427 1.00 98.81 185 VAL A O 1
ATOM 1406 N N . LEU A 1 186 ? -6.787 -3.264 0.319 1.00 98.62 186 LEU A N 1
ATOM 1407 C CA . LEU A 1 186 ? -8.108 -3.643 -0.182 1.00 98.62 186 LEU A CA 1
ATOM 1408 C C . LEU A 1 186 ? -8.424 -5.118 0.067 1.00 98.62 186 LEU A C 1
ATOM 1410 O O . LEU A 1 186 ? -9.575 -5.466 0.315 1.00 98.62 186 LEU A O 1
ATOM 1414 N N . SER A 1 187 ? -7.409 -5.973 -0.055 1.00 98.50 187 SER A N 1
ATOM 1415 C CA . SER A 1 187 ? -7.542 -7.430 -0.062 1.00 98.50 187 SER A CA 1
ATOM 1416 C C . SER A 1 187 ? -6.300 -8.070 0.546 1.00 98.50 187 SER A C 1
ATOM 1418 O O . SER A 1 187 ? -5.187 -7.586 0.318 1.00 98.50 187 SER A O 1
ATOM 1420 N N . TRP A 1 188 ? -6.503 -9.153 1.296 1.00 98.50 188 TRP A N 1
ATOM 1421 C CA . TRP A 1 188 ? -5.447 -10.028 1.805 1.00 98.50 188 TRP A CA 1
ATOM 1422 C C . TRP A 1 188 ? -5.927 -11.472 1.708 1.00 98.50 188 TRP A C 1
ATOM 1424 O O . TRP A 1 188 ? -6.821 -11.886 2.444 1.00 98.50 188 TRP A O 1
ATOM 1434 N N . LYS A 1 189 ? -5.350 -12.236 0.783 1.00 98.12 189 LYS A N 1
ATOM 1435 C CA . LYS A 1 189 ? -5.760 -13.609 0.494 1.00 98.12 189 LYS A CA 1
ATOM 1436 C C . LYS A 1 189 ? -4.723 -14.607 0.968 1.00 98.12 189 LYS A C 1
ATOM 1438 O O . LYS A 1 189 ? -3.525 -14.387 0.792 1.00 98.12 189 LYS A O 1
ATOM 1443 N N . ASP A 1 190 ? -5.207 -15.723 1.502 1.00 96.38 190 ASP A N 1
ATOM 1444 C CA . ASP A 1 190 ? -4.375 -16.908 1.694 1.00 96.38 190 ASP A CA 1
ATOM 1445 C C . ASP A 1 190 ? -4.079 -17.619 0.361 1.00 96.38 190 ASP A C 1
ATOM 1447 O O . ASP A 1 190 ? -4.635 -17.271 -0.684 1.00 96.38 190 ASP A O 1
ATOM 1451 N N . ALA A 1 191 ? -3.215 -18.636 0.393 1.00 93.81 191 ALA A N 1
ATOM 1452 C CA . ALA A 1 191 ? -2.831 -19.419 -0.783 1.00 93.81 191 ALA A CA 1
ATOM 1453 C C . ALA A 1 191 ? -4.010 -20.116 -1.490 1.00 93.81 191 ALA A C 1
ATOM 1455 O O . ALA A 1 191 ? -3.920 -20.448 -2.670 1.00 93.81 191 ALA A O 1
ATOM 1456 N N . ALA A 1 192 ? -5.127 -20.337 -0.787 1.00 95.62 192 ALA A N 1
ATOM 1457 C CA . ALA A 1 192 ? -6.346 -20.901 -1.363 1.00 95.62 192 ALA A CA 1
ATOM 1458 C C . ALA A 1 192 ? -7.255 -19.828 -1.998 1.00 95.62 192 ALA A C 1
ATOM 1460 O O . ALA A 1 192 ? -8.301 -20.157 -2.558 1.00 95.62 192 ALA A O 1
ATOM 1461 N N . GLY A 1 193 ? -6.862 -18.552 -1.938 1.00 95.81 193 GLY A N 1
ATOM 1462 C CA . GLY A 1 193 ? -7.589 -17.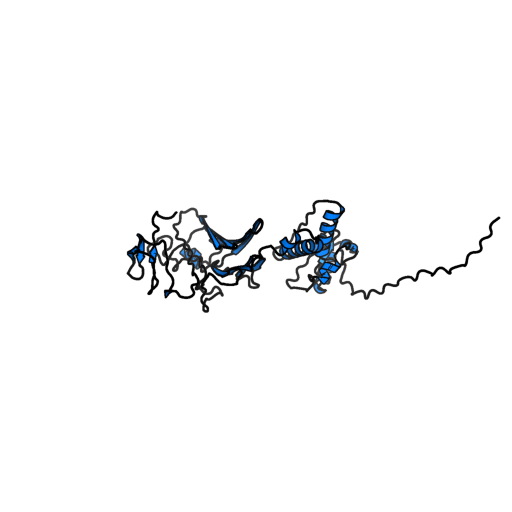425 -2.508 1.00 95.81 193 GLY A CA 1
ATOM 1463 C C . GLY A 1 193 ? -8.693 -16.869 -1.608 1.00 95.81 193 GLY A C 1
ATOM 1464 O O . GLY A 1 193 ? -9.449 -16.003 -2.060 1.00 95.81 193 GLY A O 1
ATOM 1465 N N . ASN A 1 194 ? -8.798 -17.323 -0.354 1.00 96.56 194 ASN A N 1
ATOM 1466 C CA . ASN A 1 194 ? -9.799 -16.811 0.577 1.00 96.56 194 ASN A CA 1
ATOM 1467 C C . ASN A 1 194 ? -9.356 -15.454 1.116 1.00 96.56 194 ASN A C 1
ATOM 1469 O O . ASN A 1 194 ? -8.308 -15.336 1.751 1.00 96.56 194 ASN A O 1
ATOM 1473 N N . ASP A 1 195 ? -10.179 -14.434 0.887 1.00 97.50 195 ASP A N 1
ATOM 1474 C CA . ASP A 1 195 ? -9.906 -13.086 1.372 1.00 97.50 195 ASP A CA 1
ATOM 1475 C C . ASP A 1 195 ? -10.229 -12.963 2.865 1.00 97.50 195 ASP A C 1
ATOM 1477 O O . ASP A 1 195 ? -11.323 -13.308 3.315 1.00 97.50 195 ASP A O 1
ATOM 1481 N N . ARG A 1 196 ? -9.278 -12.446 3.633 1.00 97.69 196 ARG A N 1
ATOM 1482 C CA . ARG A 1 196 ? -9.395 -12.179 5.068 1.00 97.69 196 ARG A CA 1
ATOM 1483 C C . ARG A 1 196 ? -10.022 -10.816 5.342 1.00 97.69 196 ARG A C 1
ATOM 1485 O O . ARG A 1 196 ? -10.515 -10.587 6.447 1.00 97.69 196 ARG A O 1
ATOM 1492 N N . LEU A 1 197 ? -10.046 -9.929 4.347 1.00 98.56 197 LEU A N 1
ATOM 1493 C CA . LEU A 1 197 ? -10.607 -8.590 4.461 1.00 98.56 197 LEU A CA 1
ATOM 1494 C C . LEU A 1 197 ? -11.965 -8.497 3.767 1.00 98.56 197 LEU A C 1
ATOM 1496 O O . LEU A 1 197 ? -12.225 -9.079 2.705 1.00 98.56 197 LEU A O 1
ATOM 1500 N N . TRP A 1 198 ? -12.870 -7.761 4.400 1.00 98.56 198 TRP A N 1
ATOM 1501 C CA . TRP A 1 198 ? -14.140 -7.395 3.803 1.00 98.56 198 TRP A CA 1
ATOM 1502 C C . TRP A 1 198 ? -13.976 -6.088 3.035 1.00 98.56 198 TRP A C 1
ATOM 1504 O O . TRP A 1 198 ? -13.534 -5.078 3.581 1.00 98.56 198 TRP A O 1
ATOM 1514 N N . LEU A 1 199 ? -14.383 -6.105 1.770 1.00 98.38 199 LEU A N 1
ATOM 1515 C CA . LEU A 1 199 ? -14.474 -4.936 0.910 1.00 98.38 199 LEU A CA 1
ATOM 1516 C C . LEU A 1 199 ? -15.887 -4.880 0.343 1.00 98.38 199 LEU A C 1
ATOM 1518 O O . LEU A 1 199 ? -16.403 -5.878 -0.161 1.00 98.38 199 LEU A O 1
ATOM 1522 N N . SER A 1 200 ? -16.517 -3.716 0.436 1.00 98.19 200 SER A N 1
ATOM 1523 C CA . SER A 1 200 ? -17.836 -3.493 -0.142 1.00 98.19 200 SER A CA 1
ATOM 1524 C C . SER A 1 200 ? -17.804 -3.591 -1.667 1.00 98.19 200 SER A C 1
ATOM 1526 O O . SER A 1 200 ? -17.005 -2.913 -2.302 1.00 98.19 200 SER A O 1
ATOM 1528 N N . GLU A 1 201 ? -18.797 -4.248 -2.266 1.00 96.38 201 GLU A N 1
ATOM 1529 C CA . GLU A 1 201 ? -18.991 -4.263 -3.728 1.00 96.38 201 GLU A CA 1
ATOM 1530 C C . GLU A 1 201 ? -19.227 -2.861 -4.320 1.00 96.38 201 GLU A C 1
ATOM 1532 O O . GLU A 1 201 ? -18.822 -2.574 -5.438 1.00 96.38 201 GLU A O 1
ATOM 1537 N N . ALA A 1 202 ? -19.828 -1.953 -3.545 1.00 96.94 202 ALA A N 1
ATOM 1538 C CA . ALA A 1 202 ? -20.034 -0.549 -3.918 1.00 96.94 202 ALA A CA 1
ATOM 1539 C C . ALA A 1 202 ? -18.907 0.397 -3.442 1.00 96.94 202 ALA A C 1
ATOM 1541 O O . ALA A 1 202 ? -19.129 1.604 -3.303 1.00 96.94 202 ALA A O 1
ATOM 1542 N N . ALA A 1 203 ? -17.732 -0.132 -3.078 1.00 96.75 203 ALA A N 1
ATOM 1543 C CA . ALA A 1 203 ? -16.608 0.709 -2.673 1.00 96.75 203 ALA A CA 1
ATOM 1544 C C . ALA A 1 203 ? -16.118 1.543 -3.867 1.00 96.75 203 ALA A C 1
ATOM 1546 O O . ALA A 1 203 ? -15.905 1.016 -4.955 1.00 96.75 203 ALA A O 1
ATOM 1547 N N . ALA A 1 204 ? -15.924 2.846 -3.656 1.00 95.69 204 ALA A N 1
ATOM 1548 C CA . ALA A 1 204 ? -15.265 3.688 -4.645 1.00 95.69 204 ALA A CA 1
ATOM 1549 C C . ALA A 1 204 ? -13.750 3.484 -4.540 1.00 95.69 204 ALA A C 1
ATOM 1551 O O . ALA A 1 204 ? -13.189 3.629 -3.455 1.00 95.69 204 ALA A O 1
ATOM 1552 N N . LEU A 1 205 ? -13.118 3.127 -5.658 1.00 96.31 205 LEU A N 1
ATOM 1553 C CA . LEU A 1 205 ? -11.672 2.884 -5.768 1.00 96.31 205 LEU A CA 1
ATOM 1554 C C . LEU A 1 205 ? -10.982 3.900 -6.695 1.00 96.31 205 LEU A C 1
ATOM 1556 O O . LEU A 1 205 ? -9.804 3.768 -6.996 1.00 96.31 205 LEU A O 1
ATOM 1560 N N . ASP A 1 206 ? -11.720 4.916 -7.139 1.00 94.50 206 ASP A N 1
ATOM 1561 C CA . ASP A 1 206 ? -11.283 5.977 -8.055 1.00 94.50 206 ASP A CA 1
ATOM 1562 C C . ASP A 1 206 ? -10.663 7.190 -7.336 1.00 94.50 206 ASP A C 1
ATOM 1564 O O . ASP A 1 206 ? -10.301 8.178 -7.970 1.00 94.50 206 ASP A O 1
ATOM 1568 N N . GLY A 1 207 ? -10.568 7.139 -6.005 1.00 94.19 207 GLY A N 1
ATOM 1569 C CA . GLY A 1 207 ? -10.087 8.244 -5.177 1.00 94.19 207 GLY A CA 1
ATOM 1570 C C . GLY A 1 207 ? -11.101 9.368 -4.943 1.00 94.19 207 GLY A C 1
ATOM 1571 O O . GLY A 1 207 ? -10.736 10.408 -4.401 1.00 94.19 207 GLY A O 1
ATOM 1572 N N . SER A 1 208 ? -12.375 9.188 -5.309 1.00 94.19 208 SER A N 1
ATOM 1573 C CA . SER A 1 208 ? -13.423 10.196 -5.071 1.00 94.19 208 SER A CA 1
ATOM 1574 C C . SER A 1 208 ? -13.823 10.328 -3.597 1.00 94.19 208 SER A C 1
ATOM 1576 O O . SER A 1 208 ? -14.297 11.381 -3.166 1.00 94.19 208 SER A O 1
ATOM 1578 N N . LYS A 1 209 ? -13.667 9.254 -2.818 1.00 96.25 209 LYS A N 1
ATOM 1579 C CA . LYS A 1 209 ? -13.975 9.186 -1.385 1.00 96.25 209 LYS A CA 1
ATOM 1580 C C . LYS A 1 209 ? -13.211 8.035 -0.721 1.00 96.25 209 LYS A C 1
ATOM 1582 O O . LYS A 1 209 ? -12.799 7.111 -1.424 1.00 96.25 209 LYS A O 1
ATOM 1587 N N . PRO A 1 210 ? -13.074 8.034 0.618 1.00 97.38 210 PRO A N 1
ATOM 1588 C CA . PRO A 1 210 ? -12.463 6.924 1.341 1.00 97.38 210 PRO A CA 1
ATOM 1589 C C . PRO A 1 210 ? -13.105 5.574 1.021 1.00 97.38 210 PRO A C 1
ATOM 1591 O O . PRO A 1 210 ? -14.330 5.455 0.906 1.00 97.38 210 PRO A O 1
ATOM 1594 N N . VAL A 1 211 ? -12.261 4.549 0.922 1.00 98.25 211 VAL A N 1
ATOM 1595 C CA . VAL A 1 211 ? -12.675 3.181 0.608 1.00 98.25 211 VAL A CA 1
ATOM 1596 C C . VAL A 1 211 ? -13.553 2.613 1.728 1.00 98.25 211 VAL A C 1
ATOM 1598 O O . VAL A 1 211 ? -13.249 2.740 2.916 1.00 98.25 211 VAL A O 1
ATOM 1601 N N . ARG A 1 212 ? -14.653 1.951 1.346 1.00 98.44 212 ARG A N 1
ATOM 1602 C CA . ARG A 1 212 ? -15.540 1.231 2.271 1.00 98.44 212 ARG A CA 1
ATOM 1603 C C . ARG A 1 212 ? -15.111 -0.233 2.386 1.00 98.44 212 ARG A C 1
ATOM 1605 O O . ARG A 1 212 ? -15.584 -1.074 1.623 1.00 98.44 212 ARG A O 1
ATOM 1612 N N . GLY A 1 213 ? -14.242 -0.523 3.345 1.00 98.31 213 GLY A N 1
ATOM 1613 C CA . GLY A 1 213 ? -13.689 -1.856 3.591 1.00 98.31 213 GLY A CA 1
ATOM 1614 C C . GLY A 1 213 ? -12.164 -1.870 3.513 1.00 98.31 213 GLY A C 1
ATOM 1615 O O . GLY A 1 213 ? -11.546 -0.816 3.369 1.00 98.31 213 GLY A O 1
ATOM 1616 N N . GLY A 1 214 ? -11.566 -3.054 3.616 1.00 98.62 214 GLY A N 1
ATOM 1617 C CA . GLY A 1 214 ? -10.117 -3.205 3.671 1.00 98.62 214 GLY A CA 1
ATOM 1618 C C . GLY A 1 214 ? -9.534 -2.682 4.987 1.00 98.62 214 GLY A C 1
ATOM 1619 O O . GLY A 1 214 ? -10.084 -2.942 6.059 1.00 98.62 214 GLY A O 1
ATOM 1620 N N . ILE A 1 215 ? -8.438 -1.924 4.910 1.00 98.69 215 ILE A N 1
ATOM 1621 C CA . ILE A 1 215 ? -7.785 -1.283 6.064 1.00 98.69 215 ILE A CA 1
ATOM 1622 C C . ILE A 1 215 ? -7.566 0.218 5.798 1.00 98.69 215 ILE A C 1
ATOM 1624 O O . ILE A 1 215 ? -6.462 0.626 5.437 1.00 98.69 215 ILE A O 1
ATOM 1628 N N . PRO A 1 216 ? -8.594 1.077 5.937 1.00 98.62 216 PRO A N 1
ATOM 1629 C CA . PRO A 1 216 ? -8.408 2.521 5.847 1.00 98.62 216 PRO A CA 1
ATOM 1630 C C . PRO A 1 216 ? -7.531 3.059 6.986 1.00 98.62 216 PRO A C 1
ATOM 1632 O O . PRO A 1 216 ? -7.726 2.709 8.154 1.00 98.62 216 PRO A O 1
ATOM 1635 N N . LEU A 1 217 ? -6.608 3.963 6.649 1.00 98.38 217 LEU A N 1
ATOM 1636 C CA . LEU A 1 217 ? -5.734 4.636 7.611 1.00 98.38 217 LEU A CA 1
ATOM 1637 C C . LEU A 1 217 ? -6.408 5.875 8.207 1.00 98.38 217 LEU A C 1
ATOM 1639 O O . LEU A 1 217 ? -6.747 6.827 7.500 1.00 98.38 217 LEU A O 1
ATOM 1643 N N . VAL A 1 218 ? -6.585 5.876 9.524 1.00 98.44 218 VAL A N 1
ATOM 1644 C CA . VAL A 1 218 ? -7.095 7.022 10.279 1.00 98.44 218 VAL A CA 1
ATOM 1645 C C . VAL A 1 218 ? -5.912 7.787 10.849 1.00 98.44 218 VAL A C 1
ATOM 1647 O O . VAL A 1 218 ? -5.188 7.262 11.689 1.00 98.44 218 VAL A O 1
ATOM 1650 N N . PHE A 1 219 ? -5.721 9.016 10.379 1.00 97.94 219 PHE A N 1
ATOM 1651 C CA . PHE A 1 219 ? -4.704 9.952 10.857 1.00 97.94 219 PHE A CA 1
ATOM 1652 C C . PHE A 1 219 ? -5.045 11.364 10.354 1.00 97.94 219 PHE A C 1
ATOM 1654 O O . PHE A 1 219 ? -5.488 11.501 9.203 1.00 97.94 219 PHE A O 1
ATOM 1661 N N . PRO A 1 220 ? -4.834 12.423 11.159 1.00 97.06 220 PRO A N 1
ATOM 1662 C CA . PRO A 1 220 ? -4.312 12.456 12.535 1.00 97.06 220 PRO A CA 1
ATOM 1663 C C . PRO A 1 220 ? -5.404 12.502 13.621 1.00 97.06 220 PRO A C 1
ATOM 1665 O O . PRO A 1 220 ? -5.117 12.855 14.759 1.00 97.06 220 PRO A O 1
ATOM 1668 N N . VAL A 1 221 ? -6.665 12.207 13.298 1.00 96.88 221 VAL A N 1
ATOM 1669 C CA . VAL A 1 221 ? -7.785 12.270 14.255 1.00 96.88 221 VAL A CA 1
ATOM 1670 C C . VAL A 1 221 ? -8.707 11.075 14.074 1.00 96.88 221 VAL A C 1
ATOM 1672 O O . VAL A 1 221 ? -9.002 10.707 12.941 1.00 96.88 221 VAL A O 1
ATOM 1675 N N . PHE A 1 222 ? -9.177 10.465 15.164 1.00 94.62 222 PHE A N 1
ATOM 1676 C CA . PHE A 1 222 ? -10.184 9.407 15.136 1.00 94.62 222 PHE A CA 1
ATOM 1677 C C . PHE A 1 222 ? -11.581 9.972 15.408 1.00 94.62 222 PHE A C 1
ATOM 1679 O O . PHE A 1 222 ? -11.808 10.673 16.388 1.00 94.62 222 PHE A O 1
ATOM 1686 N N . GLY A 1 223 ? -12.542 9.638 14.543 1.00 91.31 223 GLY A N 1
ATOM 1687 C CA . GLY A 1 223 ? -13.878 10.221 14.608 1.00 91.31 223 GLY A CA 1
ATOM 1688 C C . GLY A 1 223 ? -13.835 11.708 14.267 1.00 91.31 223 GLY A C 1
ATOM 1689 O O . GLY A 1 223 ? -13.057 12.123 13.408 1.00 91.31 223 GLY A O 1
ATOM 1690 N N . GLN A 1 224 ? -14.693 12.491 14.908 1.00 87.94 224 GLN A N 1
ATOM 1691 C CA . GLN A 1 224 ? -14.684 13.947 14.830 1.00 87.94 224 GLN A CA 1
ATOM 1692 C C . GLN A 1 224 ? -14.267 14.494 16.196 1.00 87.94 224 GLN A C 1
ATOM 1694 O O . GLN A 1 224 ? -14.772 14.026 17.214 1.00 87.94 224 GLN A O 1
ATOM 1699 N N . ALA A 1 225 ? -13.362 15.471 16.216 1.00 88.75 225 ALA A N 1
ATOM 1700 C CA . ALA A 1 225 ? -12.838 16.050 17.450 1.00 88.75 225 ALA A CA 1
ATOM 1701 C C . ALA A 1 225 ? -12.928 17.587 17.402 1.00 88.75 225 ALA A C 1
ATOM 1703 O O . ALA A 1 225 ? -11.914 18.254 17.205 1.00 88.75 225 ALA A O 1
ATOM 1704 N N . PRO A 1 226 ? -14.138 18.168 17.527 1.00 88.12 226 PRO A N 1
ATOM 1705 C CA . PRO A 1 226 ? -14.342 19.613 17.380 1.00 88.12 226 PRO A CA 1
ATOM 1706 C C . PRO A 1 226 ? -13.623 20.436 18.460 1.00 88.12 226 PRO A C 1
ATOM 1708 O O . PRO A 1 226 ? -13.262 21.582 18.209 1.00 88.12 226 PRO A O 1
ATOM 1711 N N . ASP A 1 227 ? -13.370 19.836 19.624 1.00 89.31 227 ASP A N 1
ATOM 1712 C CA . ASP A 1 227 ? -12.710 20.486 20.762 1.00 89.31 227 ASP A CA 1
ATOM 1713 C C . ASP A 1 227 ? -11.184 20.275 20.777 1.00 89.31 227 ASP A C 1
ATOM 1715 O O . ASP A 1 227 ? -10.489 20.787 21.653 1.00 89.31 227 ASP A O 1
ATOM 1719 N N . HIS A 1 228 ? -10.637 19.512 19.824 1.00 88.88 228 HIS A N 1
ATOM 1720 C CA . HIS A 1 228 ? -9.206 19.227 19.756 1.00 88.88 228 HIS A CA 1
ATOM 1721 C C . HIS A 1 228 ? -8.498 20.279 18.902 1.00 88.88 228 HIS A C 1
ATOM 1723 O O . HIS A 1 228 ? -8.566 20.242 17.673 1.00 88.88 228 HIS A O 1
ATOM 1729 N N . GLU A 1 229 ? -7.782 21.206 19.541 1.00 90.06 229 GLU A N 1
ATOM 1730 C CA . GLU A 1 229 ? -7.189 22.384 18.887 1.00 90.06 229 GLU A CA 1
ATOM 1731 C C . GLU A 1 229 ? -6.418 22.064 17.599 1.00 90.06 229 GLU A C 1
ATOM 1733 O O . GLU A 1 229 ? -6.638 22.720 16.581 1.00 90.06 229 GLU A O 1
ATOM 1738 N N . ALA A 1 230 ? -5.583 21.017 17.608 1.00 90.06 230 ALA A N 1
ATOM 1739 C CA . ALA A 1 230 ? -4.767 20.655 16.450 1.00 90.06 230 ALA A CA 1
ATOM 1740 C C . ALA A 1 230 ? -5.555 20.004 15.298 1.00 90.06 230 ALA A C 1
ATOM 1742 O O . ALA A 1 230 ? -5.049 19.957 14.187 1.00 90.06 230 ALA A O 1
ATOM 1743 N N . THR A 1 231 ? -6.761 19.466 15.521 1.00 94.44 231 THR A N 1
ATOM 1744 C CA . THR A 1 231 ? -7.478 18.646 14.518 1.00 94.44 231 THR A CA 1
ATOM 1745 C C . THR A 1 231 ? -8.937 19.054 14.299 1.00 94.44 231 THR A C 1
ATOM 1747 O O . THR A 1 231 ? -9.597 18.490 13.429 1.00 94.44 231 THR A O 1
ATOM 1750 N N . LYS A 1 232 ? -9.435 20.085 14.995 1.00 93.38 232 LYS A N 1
ATOM 1751 C CA . LYS A 1 232 ? -10.829 20.567 14.931 1.00 93.38 232 LYS A CA 1
ATOM 1752 C C . LYS A 1 232 ? -11.333 20.935 13.536 1.00 93.38 232 LYS A C 1
ATOM 1754 O O . LYS A 1 232 ? -12.525 20.826 13.263 1.00 93.38 232 LYS A O 1
ATOM 1759 N N . ASN A 1 233 ? -10.433 21.355 12.647 1.00 94.81 233 ASN A N 1
ATOM 1760 C CA . ASN A 1 233 ? -10.766 21.743 11.274 1.00 94.81 233 ASN A CA 1
ATOM 1761 C C . ASN A 1 233 ? -10.709 20.569 10.281 1.00 94.81 233 ASN A C 1
ATOM 1763 O O . ASN A 1 233 ? -10.988 20.752 9.094 1.00 94.81 233 ASN A O 1
ATOM 1767 N N . LEU A 1 234 ? -10.322 19.373 10.734 1.00 95.25 234 LEU A N 1
ATOM 1768 C CA . LEU A 1 234 ? -10.203 18.196 9.886 1.00 95.25 234 LEU A CA 1
ATOM 1769 C C . LEU A 1 234 ? -11.535 17.453 9.741 1.00 95.25 234 LEU A C 1
ATOM 1771 O O . LEU A 1 234 ? -12.372 17.464 10.647 1.00 95.25 234 LEU A O 1
ATOM 1775 N N . PRO A 1 235 ? -11.743 16.767 8.603 1.00 94.56 235 PRO A N 1
ATOM 1776 C CA . PRO A 1 235 ? -12.894 15.895 8.442 1.00 94.56 235 PRO A CA 1
ATOM 1777 C C . PRO A 1 235 ? -12.812 14.693 9.390 1.00 94.56 235 PRO A C 1
ATOM 1779 O O . PRO A 1 235 ? -11.759 14.358 9.939 1.00 94.56 235 PRO A O 1
ATOM 1782 N N . GLN A 1 236 ? -13.940 13.997 9.528 1.00 95.38 236 GLN A N 1
ATOM 1783 C CA . GLN A 1 236 ? -14.015 12.778 10.320 1.00 95.38 236 GLN A CA 1
ATOM 1784 C C . GLN A 1 236 ? -12.965 11.751 9.859 1.00 95.38 236 GLN A C 1
ATOM 1786 O O . GLN A 1 236 ? -12.912 11.385 8.678 1.00 95.38 236 GLN A O 1
ATOM 1791 N N . HIS A 1 237 ? -12.195 11.238 10.821 1.00 96.94 237 HIS A N 1
ATOM 1792 C CA . HIS A 1 237 ? -11.064 10.320 10.644 1.00 96.94 237 HIS A CA 1
ATOM 1793 C C . HIS A 1 237 ? -9.825 10.910 9.945 1.00 96.94 237 HIS A C 1
ATOM 1795 O O . HIS A 1 237 ? -8.961 10.165 9.472 1.00 96.94 237 HIS A O 1
ATOM 1801 N N . GLY A 1 238 ? -9.734 12.238 9.873 1.00 97.06 238 GLY A N 1
ATOM 1802 C CA . GLY A 1 238 ? -8.603 12.933 9.279 1.00 97.06 238 GLY A CA 1
ATOM 1803 C C . GLY A 1 238 ? -8.519 12.735 7.769 1.00 97.06 238 GLY A C 1
ATOM 1804 O O . GLY A 1 238 ? -9.527 12.549 7.083 1.00 97.06 238 GLY A O 1
ATOM 1805 N N . PHE A 1 239 ? -7.303 12.810 7.240 1.00 97.44 239 PHE A N 1
ATOM 1806 C CA . PHE A 1 239 ? -7.066 12.904 5.800 1.00 97.44 239 PHE A CA 1
ATOM 1807 C C . PHE A 1 239 ? -6.247 11.751 5.224 1.00 97.44 239 PHE A C 1
ATOM 1809 O O . PHE A 1 239 ? -6.287 11.570 4.015 1.00 97.44 239 PHE A O 1
ATOM 1816 N N . ALA A 1 240 ? -5.559 10.935 6.034 1.00 98.19 240 ALA A N 1
ATOM 1817 C CA . ALA A 1 240 ? -4.682 9.878 5.514 1.00 98.19 240 ALA A CA 1
ATOM 1818 C C . ALA A 1 240 ? -5.377 8.955 4.500 1.00 98.19 240 ALA A C 1
ATOM 1820 O O . ALA A 1 240 ? -4.856 8.779 3.403 1.00 98.19 240 ALA A O 1
ATOM 1821 N N . ARG A 1 241 ? -6.578 8.448 4.817 1.00 98.19 241 ARG A N 1
ATOM 1822 C CA . ARG A 1 241 ? -7.424 7.627 3.921 1.00 98.19 241 ARG A CA 1
ATOM 1823 C C . ARG A 1 241 ? -8.024 8.358 2.710 1.00 98.19 241 ARG A C 1
ATOM 1825 O O . ARG A 1 241 ? -8.652 7.713 1.875 1.00 98.19 241 ARG A O 1
ATOM 1832 N N . SER A 1 242 ? -7.904 9.681 2.664 1.00 97.00 242 SER A N 1
ATOM 1833 C CA . SER A 1 242 ? -8.447 10.551 1.612 1.00 97.00 242 SER A CA 1
ATOM 1834 C C . SER A 1 242 ? -7.351 11.215 0.770 1.00 97.00 242 SER A C 1
ATOM 1836 O O . SER A 1 242 ? -7.657 11.969 -0.153 1.00 97.00 242 SER A O 1
ATOM 1838 N N . SER A 1 243 ? -6.085 10.967 1.101 1.00 97.81 243 SER A N 1
ATOM 1839 C CA . SER A 1 243 ? -4.918 11.481 0.391 1.00 97.81 243 SER A CA 1
ATOM 1840 C C . SER A 1 243 ? -4.328 10.396 -0.491 1.00 97.81 243 SER A C 1
ATOM 1842 O O . SER A 1 243 ? -4.402 9.210 -0.175 1.00 97.81 243 SER A O 1
ATOM 1844 N N . ARG A 1 244 ? -3.690 10.784 -1.592 1.00 96.38 244 ARG A N 1
ATOM 1845 C CA . ARG A 1 244 ? -2.905 9.848 -2.393 1.00 96.38 244 ARG A CA 1
ATOM 1846 C C . ARG A 1 244 ? -1.507 9.691 -1.783 1.00 96.38 244 ARG A C 1
ATOM 1848 O O . ARG A 1 244 ? -0.813 10.680 -1.595 1.00 96.38 244 ARG A O 1
ATOM 1855 N N . TRP A 1 245 ? -1.101 8.453 -1.532 1.00 97.56 245 TRP A N 1
ATOM 1856 C CA . TRP A 1 245 ? 0.218 8.077 -1.022 1.00 97.56 245 TRP A CA 1
ATOM 1857 C C . TRP A 1 245 ? 1.158 7.707 -2.164 1.00 97.56 245 TRP A C 1
ATOM 1859 O O . TRP A 1 245 ? 0.718 7.232 -3.213 1.00 97.56 245 TRP A O 1
ATOM 1869 N N . GLU A 1 246 ? 2.455 7.899 -1.968 1.00 90.25 246 GLU A N 1
ATOM 1870 C CA . GLU A 1 246 ? 3.492 7.473 -2.905 1.00 90.25 246 GLU A CA 1
ATOM 1871 C C . GLU A 1 246 ? 3.935 6.041 -2.596 1.00 90.25 246 GLU A C 1
ATOM 1873 O O . GLU A 1 246 ? 4.115 5.691 -1.436 1.00 90.25 246 GLU A O 1
ATOM 1878 N N . PHE A 1 247 ? 4.130 5.205 -3.617 1.00 89.75 247 PHE A N 1
ATOM 1879 C CA . PHE A 1 247 ? 4.784 3.909 -3.432 1.00 89.75 247 PHE A CA 1
ATOM 1880 C C . PHE A 1 247 ? 6.299 4.106 -3.447 1.00 89.75 247 PHE A C 1
ATOM 1882 O O . PHE A 1 247 ? 6.860 4.476 -4.477 1.00 89.75 247 PHE A O 1
ATOM 1889 N N . LEU A 1 248 ? 6.951 3.859 -2.313 1.00 75.50 248 LEU A N 1
ATOM 1890 C CA . LEU A 1 248 ? 8.383 4.104 -2.125 1.00 75.50 248 LEU A CA 1
ATOM 1891 C C . LEU A 1 248 ? 9.235 2.918 -2.584 1.00 75.50 248 LEU A C 1
ATOM 1893 O O . LEU A 1 248 ? 10.381 3.094 -2.996 1.00 75.50 248 LEU A O 1
ATOM 1897 N N . GLY A 1 249 ? 8.679 1.706 -2.533 1.00 74.69 249 GLY A N 1
ATOM 1898 C CA . GLY A 1 249 ? 9.344 0.506 -3.017 1.00 74.69 249 GLY A CA 1
ATOM 1899 C C . GLY A 1 249 ? 8.977 -0.748 -2.238 1.00 74.69 249 GLY A C 1
ATOM 1900 O O . GLY A 1 249 ? 8.038 -0.772 -1.441 1.00 74.69 249 GLY A O 1
ATOM 1901 N N . LYS A 1 250 ? 9.745 -1.809 -2.499 1.00 78.56 250 LYS A N 1
ATOM 1902 C CA . LYS A 1 250 ? 9.601 -3.105 -1.838 1.00 78.56 250 LYS A CA 1
ATOM 1903 C C . LYS A 1 250 ? 10.919 -3.594 -1.252 1.00 78.56 250 LYS A C 1
ATOM 1905 O O . LYS A 1 250 ? 11.979 -3.331 -1.821 1.00 78.56 250 LYS A O 1
ATOM 1910 N N . SER A 1 251 ? 10.831 -4.415 -0.215 1.00 69.06 251 SER A N 1
ATOM 1911 C CA . SER A 1 251 ? 11.894 -5.330 0.205 1.00 69.06 251 SER A CA 1
ATOM 1912 C C . SER A 1 251 ? 11.311 -6.731 0.373 1.00 69.06 251 SER A C 1
ATOM 1914 O O . SER A 1 251 ? 10.153 -6.870 0.759 1.00 69.06 251 SER A O 1
ATOM 1916 N N . SER A 1 252 ? 12.079 -7.770 0.063 1.00 68.50 252 SER A N 1
ATOM 1917 C CA . SER A 1 252 ? 11.675 -9.159 0.298 1.00 68.50 252 SER A CA 1
ATOM 1918 C C . SER A 1 252 ? 12.703 -9.857 1.174 1.00 68.50 252 SER A C 1
ATOM 1920 O O . SER A 1 252 ? 13.900 -9.596 1.047 1.00 68.50 252 SER A O 1
ATOM 1922 N N . GLU A 1 253 ? 12.228 -10.719 2.068 1.00 58.28 253 GLU A N 1
ATOM 1923 C CA . GLU A 1 253 ? 13.073 -11.641 2.821 1.00 58.28 253 GLU A CA 1
ATOM 1924 C C . GLU A 1 253 ? 12.725 -13.072 2.424 1.00 58.28 253 GLU A C 1
ATOM 1926 O O . GLU A 1 253 ? 11.556 -13.448 2.306 1.00 58.28 253 GLU A O 1
ATOM 1931 N N . GLU A 1 254 ? 13.770 -13.860 2.194 1.00 61.97 254 GLU A N 1
ATOM 1932 C CA . GLU A 1 254 ? 13.675 -15.224 1.695 1.00 61.97 254 GLU A CA 1
ATOM 1933 C C . GLU A 1 254 ? 14.637 -16.081 2.525 1.00 61.97 254 GLU A C 1
ATOM 1935 O O . GLU A 1 254 ? 15.858 -15.939 2.443 1.00 61.97 254 GLU A O 1
ATOM 1940 N N . SER A 1 255 ? 14.091 -16.947 3.382 1.00 50.38 255 SER A N 1
ATOM 1941 C CA . SER A 1 255 ? 14.886 -17.896 4.169 1.00 50.38 255 SER A CA 1
ATOM 1942 C C . SER A 1 255 ? 14.175 -19.241 4.243 1.00 50.38 255 SER A C 1
ATOM 1944 O O . SER A 1 255 ? 13.145 -19.395 4.904 1.00 50.38 255 SER A O 1
ATOM 1946 N N . GLY A 1 256 ? 14.712 -20.234 3.531 1.00 60.22 256 GLY A N 1
ATOM 1947 C CA . GLY A 1 256 ? 14.109 -21.562 3.438 1.00 60.22 256 GLY A CA 1
ATOM 1948 C C . GLY A 1 256 ? 12.700 -21.508 2.839 1.00 60.22 256 GLY A C 1
ATOM 1949 O O . GLY A 1 256 ? 12.541 -21.230 1.658 1.00 60.22 256 GLY A O 1
ATOM 1950 N N . THR A 1 257 ? 11.681 -21.796 3.653 1.00 59.16 257 THR A N 1
ATOM 1951 C CA . THR A 1 257 ? 10.257 -21.774 3.260 1.00 59.16 257 THR A CA 1
ATOM 1952 C C . THR A 1 257 ? 9.517 -20.495 3.662 1.00 59.16 257 THR A C 1
ATOM 1954 O O . THR A 1 257 ? 8.296 -20.422 3.481 1.00 59.16 257 THR A O 1
ATOM 1957 N N . ASN A 1 258 ? 10.219 -19.537 4.273 1.00 67.12 258 ASN A N 1
ATOM 1958 C CA . ASN A 1 258 ? 9.654 -18.264 4.700 1.00 67.12 258 ASN A CA 1
ATOM 1959 C C . ASN A 1 258 ? 9.854 -17.238 3.590 1.00 67.12 258 ASN A C 1
ATOM 1961 O O . ASN A 1 258 ? 10.984 -16.846 3.299 1.00 67.12 258 ASN A O 1
ATOM 1965 N N . TYR A 1 259 ? 8.734 -16.837 2.995 1.00 79.50 259 TYR A N 1
ATOM 1966 C CA . TYR A 1 259 ? 8.649 -15.761 2.021 1.00 79.50 259 TYR A CA 1
ATOM 1967 C C . TYR A 1 259 ? 7.939 -14.588 2.677 1.00 79.50 259 TYR A C 1
ATOM 1969 O O . TYR A 1 259 ? 6.835 -14.763 3.199 1.00 79.50 259 TYR A O 1
ATOM 1977 N N . SER A 1 260 ? 8.557 -13.413 2.613 1.00 84.38 260 SER A N 1
ATOM 1978 C CA . SER A 1 260 ? 7.907 -12.162 2.977 1.00 84.38 260 SER A CA 1
ATOM 1979 C C . SER A 1 260 ? 8.129 -11.102 1.911 1.00 84.38 260 SER A C 1
ATOM 1981 O O . SER A 1 260 ? 9.155 -11.062 1.222 1.00 84.38 260 SER A O 1
ATOM 1983 N N . VAL A 1 261 ? 7.152 -10.214 1.775 1.00 86.94 261 VAL A N 1
ATOM 1984 C CA . VAL A 1 261 ? 7.303 -8.995 0.989 1.00 86.94 261 VAL A CA 1
ATOM 1985 C C . VAL A 1 261 ? 6.760 -7.817 1.761 1.00 86.94 261 VAL A C 1
ATOM 1987 O O . VAL A 1 261 ? 5.609 -7.801 2.185 1.00 86.94 261 VAL A O 1
ATOM 1990 N N . LYS A 1 262 ? 7.605 -6.807 1.916 1.00 90.12 262 LYS A N 1
ATOM 1991 C CA . LYS A 1 262 ? 7.276 -5.525 2.514 1.00 90.12 262 LYS A CA 1
ATOM 1992 C C . LYS A 1 262 ? 7.107 -4.490 1.414 1.00 90.12 262 LYS A C 1
ATOM 1994 O O . LYS A 1 262 ? 7.968 -4.363 0.545 1.00 90.12 262 LYS A O 1
ATOM 1999 N N . LEU A 1 263 ? 6.009 -3.750 1.472 1.00 88.38 263 LEU A N 1
ATOM 2000 C CA . LEU A 1 263 ? 5.692 -2.616 0.614 1.00 88.38 263 LEU A CA 1
ATOM 2001 C C . LEU A 1 263 ? 5.696 -1.345 1.463 1.00 88.38 263 LEU A C 1
ATOM 2003 O O . LEU A 1 263 ? 5.005 -1.298 2.479 1.00 88.38 263 LEU A O 1
ATOM 2007 N N . ASP A 1 264 ? 6.448 -0.331 1.044 1.00 86.69 264 ASP A N 1
ATOM 2008 C CA . ASP A 1 264 ? 6.543 0.948 1.750 1.00 86.69 264 ASP A CA 1
ATOM 2009 C C . ASP A 1 264 ? 5.817 2.060 0.984 1.00 86.69 264 ASP A C 1
ATOM 2011 O O . ASP A 1 264 ? 5.996 2.228 -0.226 1.00 86.69 264 ASP A O 1
ATOM 2015 N N . PHE A 1 265 ? 5.002 2.830 1.706 1.00 95.19 265 PHE A N 1
ATOM 2016 C CA . PHE A 1 265 ? 4.198 3.930 1.183 1.00 95.19 265 PHE A CA 1
ATOM 2017 C C . PHE A 1 265 ? 4.467 5.219 1.959 1.00 95.19 265 PHE A C 1
ATOM 2019 O O . PHE A 1 265 ? 4.515 5.206 3.186 1.00 95.19 265 PHE A O 1
ATOM 2026 N N . GLY A 1 266 ? 4.616 6.336 1.250 1.00 90.88 266 GLY A N 1
ATOM 2027 C CA . GLY A 1 266 ? 4.922 7.645 1.819 1.00 90.88 266 GLY A CA 1
ATOM 2028 C C . GLY A 1 266 ? 3.752 8.622 1.737 1.00 90.88 266 GLY A C 1
ATOM 2029 O O . GLY A 1 266 ? 3.056 8.685 0.722 1.00 90.88 266 GLY A O 1
ATOM 2030 N N . LEU A 1 267 ? 3.573 9.419 2.787 1.00 97.69 267 LEU A N 1
ATOM 2031 C CA . LEU A 1 267 ? 2.729 10.613 2.796 1.00 97.69 267 LEU A CA 1
ATOM 2032 C C . LEU A 1 267 ? 3.460 11.727 3.542 1.00 97.69 267 LEU A C 1
ATOM 2034 O O . LEU A 1 267 ? 3.992 11.502 4.622 1.00 97.69 267 LEU A O 1
ATOM 2038 N N . SER A 1 268 ? 3.463 12.935 2.995 1.00 96.88 268 SER A N 1
ATOM 2039 C CA . SER A 1 268 ? 4.094 14.096 3.630 1.00 96.88 268 SER A CA 1
ATOM 2040 C C . SER A 1 268 ? 3.220 15.338 3.526 1.00 96.88 268 SER A C 1
ATOM 2042 O O . SER A 1 268 ? 2.349 15.425 2.653 1.00 96.88 268 SER A O 1
ATOM 2044 N N . SER A 1 269 ? 3.496 16.344 4.355 1.00 95.62 269 SER A N 1
ATOM 2045 C CA . SER A 1 269 ? 2.824 17.649 4.273 1.00 95.62 269 SER A CA 1
ATOM 2046 C C . SER A 1 269 ? 2.923 18.276 2.878 1.00 95.62 269 SER A C 1
ATOM 2048 O O . SER A 1 269 ? 1.952 18.862 2.399 1.00 95.62 269 SER A O 1
ATOM 2050 N N . SER A 1 270 ? 4.053 18.105 2.180 1.00 93.12 270 SER A N 1
ATOM 2051 C CA . SER A 1 270 ? 4.263 18.643 0.830 1.00 93.12 270 SER A CA 1
ATOM 2052 C C . SER A 1 270 ? 3.349 18.008 -0.222 1.00 93.12 270 SER A C 1
ATOM 2054 O O . SER A 1 270 ? 2.933 18.700 -1.154 1.00 93.12 270 SER A O 1
ATOM 2056 N N . SER A 1 271 ? 2.983 16.736 -0.037 1.00 91.25 271 SER A N 1
ATOM 2057 C CA . SER A 1 271 ? 2.107 15.973 -0.937 1.00 91.25 271 SER A CA 1
ATOM 2058 C C . SER A 1 271 ? 0.604 16.230 -0.745 1.00 91.25 271 SER A C 1
ATOM 2060 O O . SER A 1 271 ? -0.201 15.802 -1.572 1.00 91.25 271 SER A O 1
ATOM 2062 N N . LEU A 1 272 ? 0.207 16.929 0.325 1.00 95.25 272 LEU A N 1
ATOM 2063 C CA . LEU A 1 272 ? -1.199 17.220 0.612 1.00 95.25 272 LEU A CA 1
ATOM 2064 C C . LEU A 1 272 ? -1.782 18.298 -0.314 1.00 95.25 272 LEU A C 1
ATOM 2066 O O . LEU A 1 272 ? -1.080 19.191 -0.794 1.00 95.25 272 LEU A O 1
ATOM 2070 N N . ASP A 1 273 ? -3.100 18.253 -0.512 1.00 94.38 273 ASP A N 1
ATOM 2071 C CA . ASP A 1 273 ? -3.828 19.340 -1.162 1.00 94.38 273 ASP A CA 1
ATOM 2072 C C . ASP A 1 273 ? -3.893 20.593 -0.264 1.00 94.38 273 ASP A C 1
ATOM 2074 O O . ASP A 1 273 ? -3.788 20.517 0.962 1.00 94.38 273 ASP A O 1
ATOM 2078 N N . GLU A 1 274 ? -4.095 21.762 -0.875 1.00 95.94 274 GLU A N 1
ATOM 2079 C CA . GLU A 1 274 ? -4.075 23.053 -0.172 1.00 95.94 274 GLU A CA 1
ATOM 2080 C C . GLU A 1 274 ? -5.158 23.186 0.907 1.00 95.94 274 GLU A C 1
ATOM 2082 O O . GLU A 1 274 ? -4.929 23.819 1.938 1.00 95.94 274 GLU A O 1
ATOM 2087 N N . LYS A 1 275 ? -6.327 22.558 0.721 1.00 95.44 275 LYS A N 1
ATOM 2088 C CA . LYS A 1 275 ? -7.398 22.587 1.724 1.00 95.44 275 LYS A CA 1
ATOM 2089 C C . LYS A 1 275 ? -6.983 21.791 2.957 1.00 95.44 275 LYS A C 1
ATOM 2091 O O . LYS A 1 275 ? -7.173 22.264 4.075 1.00 95.44 275 LYS A O 1
ATOM 2096 N N . THR A 1 276 ? -6.406 20.608 2.768 1.00 95.69 276 THR A N 1
ATOM 2097 C CA . THR A 1 276 ? -5.921 19.772 3.870 1.00 95.69 276 THR A CA 1
ATOM 2098 C C . THR A 1 276 ? -4.735 20.427 4.580 1.00 95.69 276 THR A C 1
ATOM 2100 O O . THR A 1 276 ? -4.718 20.476 5.811 1.00 95.69 276 THR A O 1
ATOM 2103 N N . LYS A 1 277 ? -3.794 21.016 3.826 1.00 95.75 277 LYS A N 1
ATOM 2104 C CA . LYS A 1 277 ? -2.681 21.800 4.388 1.00 95.75 277 LYS A CA 1
ATOM 2105 C C . LYS A 1 277 ? -3.184 22.942 5.263 1.00 95.75 277 LYS A C 1
ATOM 2107 O O . LYS A 1 277 ? -2.724 23.081 6.389 1.00 95.75 277 LYS A O 1
ATOM 2112 N N . ALA A 1 278 ? -4.157 23.716 4.782 1.00 95.69 278 ALA A N 1
ATOM 2113 C CA . ALA A 1 278 ? -4.735 24.824 5.539 1.00 95.69 278 ALA A CA 1
ATOM 2114 C C . ALA A 1 278 ? -5.511 24.362 6.785 1.00 95.69 278 ALA A C 1
ATOM 2116 O O . ALA A 1 278 ? -5.546 25.076 7.784 1.00 95.69 278 ALA A O 1
ATOM 2117 N N . ALA A 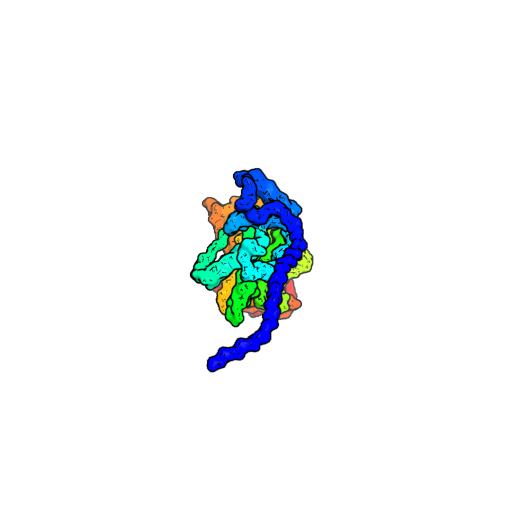1 279 ? -6.137 23.182 6.736 1.00 95.38 279 ALA A N 1
ATOM 2118 C CA . ALA A 1 279 ? -6.921 22.656 7.847 1.00 95.38 279 ALA A CA 1
ATOM 2119 C C . ALA A 1 279 ? -6.056 22.125 9.002 1.00 95.38 279 ALA A C 1
ATOM 2121 O O . ALA A 1 279 ? -6.461 22.276 10.154 1.00 95.38 279 ALA A O 1
ATOM 2122 N N . TRP A 1 280 ? -4.897 21.513 8.715 1.00 95.56 280 TRP A N 1
ATOM 2123 C CA . TRP A 1 280 ? -4.012 20.968 9.757 1.00 95.56 280 TRP A CA 1
ATOM 2124 C C . TRP A 1 280 ? -2.811 21.858 10.083 1.00 95.56 280 TRP A C 1
ATOM 2126 O O . TRP A 1 280 ? -2.528 22.087 11.250 1.00 95.56 280 TRP A O 1
ATOM 2136 N N . GLY A 1 281 ? -2.132 22.391 9.064 1.00 94.56 281 GLY A N 1
ATOM 2137 C CA . GLY A 1 281 ? -1.092 23.410 9.226 1.00 94.56 281 GLY A CA 1
ATOM 2138 C C . GLY A 1 281 ? 0.258 22.943 9.780 1.00 94.56 281 GLY A C 1
ATOM 2139 O O . GLY A 1 281 ? 1.051 23.807 10.144 1.00 94.56 281 GLY A O 1
ATOM 2140 N N . TYR A 1 282 ? 0.531 21.633 9.834 1.00 96.50 282 TYR A N 1
ATOM 2141 C CA . TYR A 1 282 ? 1.796 21.070 10.333 1.00 96.50 282 TYR A CA 1
ATOM 2142 C C . TYR A 1 282 ? 2.625 20.379 9.243 1.00 96.50 282 TYR A C 1
ATOM 2144 O O . TYR A 1 282 ? 2.086 19.778 8.306 1.00 96.50 282 TYR A O 1
ATOM 2152 N N . SER A 1 283 ? 3.947 20.414 9.410 1.00 97.06 283 SER A N 1
ATOM 2153 C CA . SER A 1 283 ? 4.919 19.666 8.610 1.00 97.06 283 SER A CA 1
ATOM 2154 C C . SER A 1 283 ? 5.170 18.274 9.189 1.00 97.06 283 SER A C 1
ATOM 2156 O O . SER A 1 283 ? 5.425 18.109 10.380 1.00 97.06 283 SER A O 1
ATOM 2158 N N . PHE A 1 284 ? 5.090 17.248 8.345 1.00 97.69 284 PHE A N 1
ATOM 2159 C CA . PHE A 1 284 ? 5.266 15.862 8.766 1.00 97.69 284 PHE A CA 1
ATOM 2160 C C . PHE A 1 284 ? 5.698 14.976 7.599 1.00 97.69 284 PHE A C 1
ATOM 2162 O O . PHE A 1 284 ? 5.355 15.242 6.440 1.00 97.69 284 PHE A O 1
ATOM 2169 N N . GLY A 1 285 ? 6.325 13.858 7.956 1.00 96.19 285 GLY A N 1
ATOM 2170 C CA . GLY A 1 285 ? 6.511 12.693 7.101 1.00 96.19 285 GLY A CA 1
ATOM 2171 C C . GLY A 1 285 ? 5.839 11.468 7.719 1.00 96.19 285 GLY A C 1
ATOM 2172 O O . GLY A 1 285 ? 5.850 11.288 8.936 1.00 96.19 285 GLY A O 1
ATOM 2173 N N . ALA A 1 286 ? 5.234 10.620 6.897 1.00 96.31 286 ALA A N 1
ATOM 2174 C CA . ALA A 1 286 ? 4.644 9.357 7.309 1.00 96.31 286 ALA A CA 1
ATOM 2175 C C . ALA A 1 286 ? 5.070 8.236 6.358 1.00 96.31 286 ALA A C 1
ATOM 2177 O O . ALA A 1 286 ? 4.968 8.373 5.138 1.00 96.31 286 ALA A O 1
ATOM 2178 N N . ILE A 1 287 ? 5.518 7.118 6.928 1.00 94.44 287 ILE A N 1
ATOM 2179 C CA . ILE A 1 287 ? 5.839 5.888 6.204 1.00 94.44 287 ILE A CA 1
ATOM 2180 C C . ILE A 1 287 ? 4.908 4.794 6.707 1.00 94.44 287 ILE A C 1
ATOM 2182 O O . ILE A 1 287 ? 4.942 4.430 7.884 1.00 94.44 287 ILE A O 1
ATOM 2186 N N . TYR A 1 288 ? 4.083 4.273 5.808 1.00 97.94 288 TYR A N 1
ATOM 2187 C CA . TYR A 1 288 ? 3.236 3.118 6.045 1.00 97.94 288 TYR A CA 1
ATOM 2188 C C . TYR A 1 288 ? 3.841 1.892 5.368 1.00 97.94 288 TYR A C 1
ATOM 2190 O O . TYR A 1 288 ? 4.023 1.868 4.153 1.00 97.94 288 TYR A O 1
ATOM 2198 N N . SER A 1 289 ? 4.148 0.874 6.158 1.00 95.25 289 SER A N 1
ATOM 2199 C CA . SER A 1 289 ? 4.699 -0.394 5.700 1.00 95.25 289 SER A CA 1
ATOM 2200 C C . SER A 1 289 ? 3.644 -1.486 5.779 1.00 95.25 289 SER A C 1
ATOM 2202 O O . SER A 1 289 ? 3.042 -1.677 6.837 1.00 95.25 289 SER A O 1
ATOM 2204 N N . VAL A 1 290 ? 3.474 -2.244 4.698 1.00 97.88 290 VAL A N 1
ATOM 2205 C CA . VAL A 1 290 ? 2.621 -3.438 4.638 1.00 97.88 290 VAL A CA 1
ATOM 2206 C C . VAL A 1 290 ? 3.495 -4.639 4.314 1.00 97.88 290 VAL A C 1
ATOM 2208 O O . VAL A 1 290 ? 4.033 -4.726 3.213 1.00 97.88 290 VAL A O 1
ATOM 2211 N N . THR A 1 291 ? 3.632 -5.559 5.261 1.00 95.62 291 THR A N 1
ATOM 2212 C CA . THR A 1 291 ? 4.386 -6.801 5.091 1.00 95.62 291 THR A CA 1
ATOM 2213 C C . THR A 1 291 ? 3.422 -7.968 4.972 1.00 95.62 291 THR A C 1
ATOM 2215 O O . THR A 1 291 ? 2.680 -8.259 5.911 1.00 95.62 291 THR A O 1
ATOM 2218 N N . LEU A 1 292 ? 3.433 -8.622 3.814 1.00 95.75 292 LEU A N 1
ATOM 2219 C CA . LEU A 1 292 ? 2.760 -9.893 3.594 1.00 95.75 292 LEU A CA 1
ATOM 2220 C C . LEU A 1 292 ? 3.743 -11.028 3.878 1.00 95.75 292 LEU A C 1
ATOM 2222 O O . LEU A 1 292 ? 4.765 -11.150 3.201 1.00 95.75 292 LEU A O 1
ATOM 2226 N N . ASP A 1 293 ? 3.371 -11.865 4.836 1.00 91.88 293 ASP A N 1
ATOM 2227 C CA . ASP A 1 293 ? 3.966 -13.162 5.123 1.00 91.88 293 ASP A CA 1
ATOM 2228 C C . ASP A 1 293 ? 2.971 -14.270 4.743 1.00 91.88 293 ASP A C 1
ATOM 2230 O O . ASP A 1 293 ? 1.806 -14.015 4.431 1.00 91.88 293 ASP A O 1
ATOM 2234 N N . ARG A 1 294 ? 3.406 -15.530 4.815 1.00 88.81 294 ARG A N 1
ATOM 2235 C CA . ARG A 1 294 ? 2.539 -16.686 4.525 1.00 88.81 294 ARG A CA 1
ATOM 2236 C C . ARG A 1 294 ? 1.320 -16.781 5.447 1.00 88.81 294 ARG A C 1
ATOM 2238 O O . ARG A 1 294 ? 0.217 -17.061 4.994 1.00 88.81 294 ARG A O 1
ATOM 2245 N N . ASP A 1 295 ? 1.521 -16.516 6.734 1.00 86.62 295 ASP A N 1
ATOM 2246 C CA . ASP A 1 295 ? 0.490 -16.707 7.762 1.00 86.62 295 ASP A CA 1
ATOM 2247 C C . ASP A 1 295 ? -0.023 -15.387 8.357 1.00 86.62 295 ASP A C 1
ATOM 2249 O O . ASP A 1 295 ? -0.925 -15.388 9.197 1.00 86.62 295 ASP A O 1
ATOM 2253 N N . ALA A 1 296 ? 0.546 -14.251 7.949 1.00 94.12 296 ALA A N 1
ATOM 2254 C CA . ALA A 1 296 ? 0.284 -12.967 8.580 1.00 94.12 296 ALA A CA 1
ATOM 2255 C C . ALA A 1 296 ? 0.333 -11.797 7.595 1.00 94.12 296 ALA A C 1
ATOM 2257 O O . ALA A 1 296 ? 1.053 -11.802 6.599 1.00 94.12 296 ALA A O 1
ATOM 2258 N N . LEU A 1 297 ? -0.420 -10.757 7.942 1.00 97.25 297 LEU A N 1
ATOM 2259 C CA . LEU A 1 297 ? -0.273 -9.423 7.390 1.00 97.25 297 LEU A CA 1
ATOM 2260 C C . LEU A 1 297 ? 0.141 -8.499 8.530 1.00 97.25 297 LEU A C 1
ATOM 2262 O O . LEU A 1 297 ? -0.626 -8.289 9.471 1.00 97.25 297 LEU A O 1
ATOM 2266 N N . SER A 1 298 ? 1.343 -7.944 8.438 1.00 96.69 298 SER A N 1
ATOM 2267 C CA . SER A 1 298 ? 1.856 -6.981 9.407 1.00 96.69 298 SER A CA 1
ATOM 2268 C C . SER A 1 298 ? 1.826 -5.584 8.810 1.00 96.69 298 SER A C 1
ATOM 2270 O O . SER A 1 298 ? 2.214 -5.374 7.663 1.00 96.69 298 SER A O 1
ATOM 2272 N N . THR A 1 299 ? 1.383 -4.605 9.591 1.00 96.69 299 THR A N 1
ATOM 2273 C CA . THR A 1 299 ? 1.332 -3.208 9.153 1.00 96.69 299 THR A CA 1
ATOM 2274 C C . THR A 1 299 ? 1.995 -2.309 10.182 1.00 96.69 299 THR A C 1
ATOM 2276 O O . THR A 1 299 ? 1.707 -2.436 11.371 1.00 96.69 299 THR A O 1
ATOM 2279 N N . SER A 1 300 ? 2.836 -1.381 9.735 1.00 95.00 300 SER A N 1
ATOM 2280 C CA . SER A 1 300 ? 3.509 -0.403 10.593 1.00 95.00 300 SER A CA 1
ATOM 2281 C C . SER A 1 300 ? 3.307 1.000 10.041 1.00 95.00 300 SER A C 1
ATOM 2283 O O . SER A 1 300 ? 3.371 1.195 8.831 1.00 95.00 300 SER A O 1
ATOM 2285 N N . LEU A 1 301 ? 3.063 1.974 10.915 1.00 95.56 301 LEU A N 1
ATOM 2286 C CA . LEU A 1 301 ? 2.988 3.384 10.552 1.00 95.56 301 LEU A CA 1
ATOM 2287 C C . LEU A 1 301 ? 3.994 4.159 11.397 1.00 95.56 301 LEU A C 1
ATOM 2289 O O . LEU A 1 301 ? 3.869 4.221 12.619 1.00 95.56 301 LEU A O 1
ATOM 2293 N N . VAL A 1 302 ? 4.974 4.762 10.734 1.00 94.62 302 VAL A N 1
ATOM 2294 C CA . VAL A 1 302 ? 5.952 5.658 11.351 1.00 94.62 302 VAL A CA 1
ATOM 2295 C C . VAL A 1 302 ? 5.590 7.080 10.961 1.00 94.62 302 VAL A C 1
ATOM 2297 O O . VAL A 1 302 ? 5.467 7.375 9.777 1.00 94.62 302 VAL A O 1
ATOM 2300 N N . ILE A 1 303 ? 5.415 7.952 11.952 1.00 96.19 303 ILE A N 1
ATOM 2301 C CA . ILE A 1 303 ? 5.134 9.376 11.753 1.00 96.19 303 ILE A CA 1
ATOM 2302 C C . ILE A 1 303 ? 6.292 10.172 12.341 1.00 96.19 303 ILE A C 1
ATOM 2304 O O . ILE A 1 303 ? 6.668 9.982 13.498 1.00 96.19 303 ILE A O 1
ATOM 2308 N N . THR A 1 304 ? 6.832 11.080 11.543 1.00 95.94 304 THR A N 1
ATOM 2309 C CA . THR A 1 304 ? 7.891 12.007 11.919 1.00 95.94 304 THR A CA 1
ATOM 2310 C C . THR A 1 304 ? 7.309 13.412 11.953 1.00 95.94 304 THR A C 1
ATOM 2312 O O . THR A 1 304 ? 6.759 13.887 10.960 1.00 95.94 304 THR A O 1
ATOM 2315 N N . ASN A 1 305 ? 7.422 14.074 13.105 1.00 97.00 305 ASN A N 1
ATOM 2316 C CA . ASN A 1 305 ? 7.179 15.507 13.197 1.00 97.00 305 ASN A CA 1
ATOM 2317 C C . ASN A 1 305 ? 8.364 16.243 12.554 1.00 97.00 305 ASN A C 1
ATOM 2319 O O . ASN A 1 305 ? 9.489 16.120 13.034 1.00 97.00 305 ASN A O 1
ATOM 2323 N N . GLU A 1 306 ? 8.103 16.960 11.464 1.00 96.44 306 GLU A N 1
ATOM 2324 C CA . GLU A 1 306 ? 9.093 17.757 10.724 1.00 96.44 306 GLU A CA 1
ATOM 2325 C C . GLU A 1 306 ? 8.879 19.266 10.930 1.00 96.44 306 GLU A C 1
ATOM 2327 O O . GLU A 1 306 ? 9.530 20.090 10.289 1.00 96.44 306 GLU A O 1
ATOM 2332 N N . ASP A 1 307 ? 7.936 19.631 11.794 1.00 95.94 307 ASP A N 1
ATOM 2333 C CA . ASP A 1 307 ? 7.592 21.002 12.133 1.00 95.94 307 ASP A CA 1
ATOM 2334 C C . ASP A 1 307 ? 8.471 21.530 13.277 1.00 95.94 307 ASP A C 1
ATOM 2336 O O . ASP A 1 307 ? 9.112 20.771 14.010 1.00 95.94 307 ASP A O 1
ATOM 2340 N N . ASP A 1 308 ? 8.487 22.851 13.462 1.00 96.31 308 ASP A N 1
ATOM 2341 C CA . ASP A 1 308 ? 9.145 23.471 14.614 1.00 96.31 308 ASP A CA 1
ATOM 2342 C C . ASP A 1 308 ? 8.269 23.428 15.879 1.00 96.31 308 ASP A C 1
ATOM 2344 O O . ASP A 1 308 ? 8.740 23.729 16.982 1.00 96.31 308 ASP A O 1
ATOM 2348 N N . LYS A 1 309 ? 7.004 23.008 15.739 1.00 94.06 309 LYS A N 1
ATOM 2349 C CA . LYS A 1 309 ? 6.029 22.883 16.826 1.00 94.06 309 LYS A CA 1
ATOM 2350 C C . LYS A 1 309 ? 5.655 21.430 17.111 1.00 94.06 309 LYS A C 1
ATOM 2352 O O . LYS A 1 309 ? 5.556 20.609 16.199 1.00 94.06 309 LYS A O 1
ATOM 2357 N N . PRO A 1 310 ? 5.354 21.093 18.376 1.00 94.44 310 PRO A N 1
ATOM 2358 C CA . PRO A 1 310 ? 4.688 19.837 18.676 1.00 94.44 310 PRO A CA 1
ATOM 2359 C C . PRO A 1 310 ? 3.266 19.837 18.095 1.00 94.44 310 PRO A C 1
ATOM 2361 O O . PRO A 1 310 ? 2.569 20.855 18.133 1.00 94.44 310 PRO A O 1
ATOM 2364 N N . PHE A 1 311 ? 2.821 18.677 17.617 1.00 93.19 311 PHE A N 1
ATOM 2365 C CA . PHE A 1 311 ? 1.420 18.420 17.299 1.00 93.19 311 PHE A CA 1
ATOM 2366 C C . PHE A 1 311 ? 0.929 17.153 17.995 1.00 93.19 311 PHE A C 1
ATOM 2368 O O . PHE A 1 311 ? 1.668 16.183 18.165 1.00 93.19 311 PHE A O 1
ATOM 2375 N N . GLU A 1 312 ? -0.340 17.174 18.388 1.00 92.31 312 GLU A N 1
ATOM 2376 C CA . GLU A 1 312 ? -1.046 16.017 18.928 1.00 92.31 312 GLU A CA 1
ATOM 2377 C C . GLU A 1 312 ? -1.777 15.279 17.805 1.00 92.31 312 GLU A C 1
ATOM 2379 O O . GLU A 1 312 ? -2.270 15.888 16.850 1.00 92.31 312 GLU A O 1
ATOM 2384 N N . LEU A 1 313 ? -1.830 13.953 17.915 1.00 93.75 313 LEU A N 1
ATOM 2385 C CA . LEU A 1 313 ? -2.382 13.082 16.887 1.00 93.75 313 LEU A CA 1
ATOM 2386 C C . LEU A 1 313 ? -3.053 11.854 17.495 1.00 93.75 313 LEU A C 1
ATOM 2388 O O . LEU A 1 313 ? -2.732 11.404 18.593 1.00 93.75 313 LEU A O 1
ATOM 2392 N N . GLN A 1 314 ? -3.945 11.269 16.710 1.00 94.62 314 GLN A N 1
ATOM 2393 C CA . GLN A 1 314 ? -4.536 9.960 16.918 1.00 94.62 314 GLN A CA 1
ATOM 2394 C C . GLN A 1 314 ? -4.359 9.137 15.644 1.00 94.62 314 GLN A C 1
ATOM 2396 O O . GLN A 1 314 ? -4.485 9.652 14.529 1.00 94.62 314 GLN A O 1
ATOM 2401 N N . VAL A 1 315 ? -4.096 7.844 15.819 1.00 95.31 315 VAL A N 1
ATOM 2402 C CA . VAL A 1 315 ? -3.938 6.884 14.725 1.00 95.31 315 VAL A CA 1
ATOM 2403 C C . VAL A 1 315 ? -4.835 5.690 14.978 1.00 95.31 315 VAL A C 1
ATOM 2405 O O . VAL A 1 315 ? -4.950 5.221 16.109 1.00 95.31 315 VAL A O 1
ATOM 2408 N N . LEU A 1 316 ? -5.450 5.180 13.916 1.00 96.19 316 LEU A N 1
ATOM 2409 C CA . LEU A 1 316 ? -6.171 3.917 13.956 1.00 96.19 316 LEU A CA 1
ATOM 2410 C C . LEU A 1 316 ? -6.101 3.209 12.597 1.00 96.19 316 LEU A C 1
ATOM 2412 O O . LEU A 1 316 ? -6.234 3.827 11.541 1.00 96.19 316 LEU A O 1
ATOM 2416 N N . LEU A 1 317 ? -5.923 1.890 12.631 1.00 97.31 317 LEU A N 1
ATOM 2417 C CA . LEU A 1 317 ? -6.101 1.023 11.471 1.00 97.31 317 LEU A CA 1
ATOM 2418 C C . LEU A 1 317 ? -7.551 0.546 11.462 1.00 97.31 317 LEU A C 1
ATOM 2420 O O . LEU A 1 317 ? -7.968 -0.197 12.349 1.00 97.31 317 LEU A O 1
ATOM 2424 N N . HIS A 1 318 ? -8.345 1.006 10.497 1.00 97.94 318 HIS A N 1
ATOM 2425 C CA . HIS A 1 318 ? -9.783 0.741 10.479 1.00 97.94 318 HIS A CA 1
ATOM 2426 C C . HIS A 1 318 ? -10.107 -0.597 9.795 1.00 97.94 318 HIS A C 1
ATOM 2428 O O . HIS A 1 318 ? -10.839 -0.649 8.813 1.00 97.94 318 HIS A O 1
ATOM 2434 N N . THR A 1 319 ? -9.543 -1.689 10.301 1.00 98.50 319 THR A N 1
ATOM 2435 C CA . THR A 1 319 ? -9.570 -3.016 9.670 1.00 98.50 319 THR A CA 1
ATOM 2436 C C . THR A 1 319 ? -10.977 -3.620 9.589 1.00 98.50 319 THR A C 1
ATOM 2438 O O . THR A 1 319 ? -11.622 -3.861 10.607 1.00 98.50 319 THR A O 1
ATOM 2441 N N . TYR A 1 320 ? -11.429 -3.944 8.376 1.00 98.44 320 TYR A N 1
ATOM 2442 C CA . TYR A 1 320 ? -12.665 -4.684 8.118 1.00 98.44 320 TYR A CA 1
ATOM 2443 C C . TYR A 1 320 ? -12.349 -6.161 7.878 1.00 98.44 320 TYR A C 1
ATOM 2445 O O . TYR A 1 320 ? -11.933 -6.545 6.785 1.00 98.44 320 TYR A O 1
ATOM 2453 N N . LEU A 1 321 ? -12.561 -7.003 8.887 1.00 97.75 321 LEU A N 1
ATOM 2454 C CA . LEU A 1 321 ? -12.374 -8.448 8.758 1.00 97.75 321 LEU A CA 1
ATOM 2455 C C . LEU A 1 321 ? -13.557 -9.092 8.032 1.00 97.75 321 LEU A C 1
ATOM 2457 O O . LEU A 1 321 ? -14.720 -8.785 8.306 1.00 97.75 321 LEU A O 1
ATOM 2461 N N . ARG A 1 322 ? -13.263 -10.019 7.119 1.00 97.25 322 ARG A N 1
ATOM 2462 C CA . ARG A 1 322 ? -14.284 -10.852 6.486 1.00 97.25 322 ARG A CA 1
ATOM 2463 C C . ARG A 1 322 ? -14.695 -11.966 7.432 1.00 97.25 322 ARG A C 1
ATOM 2465 O O . ARG A 1 322 ? -13.861 -12.730 7.906 1.00 97.25 322 ARG A O 1
ATOM 2472 N N . VAL A 1 323 ? -15.999 -12.093 7.638 1.00 95.62 323 VAL A N 1
ATOM 2473 C CA . VAL A 1 323 ? -16.606 -13.195 8.386 1.00 95.62 323 VAL A CA 1
ATOM 2474 C C . VAL A 1 323 ? -17.757 -13.784 7.566 1.00 95.62 323 VAL A C 1
ATOM 2476 O O . VAL A 1 323 ? -18.439 -13.021 6.878 1.00 95.62 323 VAL A O 1
ATOM 2479 N N . PRO A 1 324 ? -17.982 -15.111 7.591 1.00 92.25 324 PRO A N 1
ATOM 2480 C CA . PRO A 1 324 ? -19.093 -15.723 6.860 1.00 92.25 324 PRO A CA 1
ATOM 2481 C C . PRO A 1 324 ? -20.468 -15.287 7.384 1.00 92.25 324 PRO A C 1
ATOM 2483 O O . PRO A 1 324 ? -21.366 -15.006 6.597 1.00 92.25 324 PRO A O 1
ATOM 2486 N N . ASP A 1 325 ? -20.615 -15.219 8.710 1.00 93.88 325 ASP A N 1
ATOM 2487 C CA . ASP A 1 325 ? -21.846 -14.833 9.400 1.00 93.88 325 ASP A CA 1
ATOM 2488 C C . ASP A 1 325 ? -21.495 -14.122 10.711 1.00 93.88 325 ASP A C 1
ATOM 2490 O O . ASP A 1 325 ? -20.931 -14.721 11.626 1.00 93.88 325 ASP A O 1
ATOM 2494 N N . VAL A 1 326 ? -21.837 -12.835 10.802 1.00 94.00 326 VAL A N 1
ATOM 2495 C CA . VAL A 1 326 ? -21.545 -11.995 11.971 1.00 94.00 326 VAL A CA 1
ATOM 2496 C C . VAL A 1 326 ? -22.273 -12.460 13.239 1.00 94.00 326 VAL A C 1
ATOM 2498 O O . VAL A 1 326 ? -21.752 -12.284 14.338 1.00 94.00 326 VAL A O 1
ATOM 2501 N N . THR A 1 327 ? -23.436 -13.108 13.116 1.00 92.81 327 THR A N 1
ATOM 2502 C CA . THR A 1 327 ? -24.240 -13.549 14.270 1.00 92.81 327 THR A CA 1
ATOM 2503 C C . THR A 1 327 ? -23.593 -14.725 15.012 1.00 92.81 327 THR A C 1
ATOM 2505 O O . THR A 1 327 ? -23.760 -14.883 16.230 1.00 92.81 327 THR A O 1
ATOM 2508 N N . ALA A 1 328 ? -22.779 -15.502 14.292 1.00 93.19 328 ALA A N 1
ATOM 2509 C CA . ALA A 1 328 ? -22.001 -16.620 14.810 1.00 93.19 328 ALA A CA 1
ATOM 2510 C C . ALA A 1 328 ? -20.619 -16.205 15.349 1.00 93.19 328 ALA A C 1
ATOM 2512 O O . ALA A 1 328 ? -19.966 -16.995 16.029 1.00 93.19 328 ALA A O 1
ATOM 2513 N N . VAL A 1 329 ? -20.167 -14.974 15.084 1.00 94.00 329 VAL A N 1
ATOM 2514 C CA . VAL A 1 329 ? -18.864 -14.480 15.547 1.00 94.00 329 VAL A CA 1
ATOM 2515 C C . VAL A 1 329 ? -18.898 -14.197 17.045 1.00 94.00 329 VAL A C 1
ATOM 2517 O O . VAL A 1 329 ? -19.861 -13.641 17.585 1.00 94.00 329 VAL A O 1
ATOM 2520 N N . ARG A 1 330 ? -17.809 -14.565 17.721 1.00 93.88 330 ARG A N 1
ATOM 2521 C CA . ARG A 1 330 ? -17.528 -14.207 19.110 1.00 93.88 330 ARG A CA 1
ATOM 2522 C C . ARG A 1 330 ? -16.136 -13.597 19.189 1.00 93.88 330 ARG A C 1
ATOM 2524 O O . ARG A 1 330 ? -15.188 -14.165 18.651 1.00 93.88 330 ARG A O 1
ATOM 2531 N N . LEU A 1 331 ? -16.027 -12.436 19.827 1.00 93.12 331 LEU A N 1
ATOM 2532 C CA . LEU A 1 331 ? -14.746 -11.794 20.112 1.00 93.12 331 LEU A CA 1
ATOM 2533 C C . LEU A 1 331 ? -14.362 -12.112 21.557 1.00 93.12 331 LEU A C 1
ATOM 2535 O O . LEU A 1 331 ? -14.977 -11.604 22.498 1.00 93.12 331 LEU A O 1
ATOM 2539 N N . SER A 1 332 ? -13.366 -12.978 21.709 1.00 91.06 332 SER A N 1
ATOM 2540 C CA . SER A 1 332 ? -12.794 -13.353 23.000 1.00 91.06 332 SER A CA 1
ATOM 2541 C C . SER A 1 332 ? -11.746 -12.338 23.471 1.00 91.06 332 SER A C 1
ATOM 2543 O O . SER A 1 332 ? -11.379 -11.414 22.746 1.00 91.06 332 SER A O 1
ATOM 2545 N N . SER A 1 333 ? -11.233 -12.520 24.691 1.00 88.94 333 SER A N 1
ATOM 2546 C CA . SER A 1 333 ? -10.133 -11.722 25.276 1.00 88.94 333 SER A CA 1
ATOM 2547 C C . SER A 1 333 ? -10.465 -10.262 25.616 1.00 88.94 333 SER A C 1
ATOM 2549 O O . SER A 1 333 ? -9.571 -9.508 25.993 1.00 88.94 333 SER A O 1
ATOM 2551 N N . LEU A 1 334 ? -11.740 -9.877 25.537 1.00 91.44 334 LEU A N 1
ATOM 2552 C CA . LEU A 1 334 ? -12.241 -8.580 26.001 1.00 91.44 334 LEU A CA 1
ATOM 2553 C C . LEU A 1 334 ? -12.917 -8.659 27.378 1.00 91.44 334 LEU A C 1
AT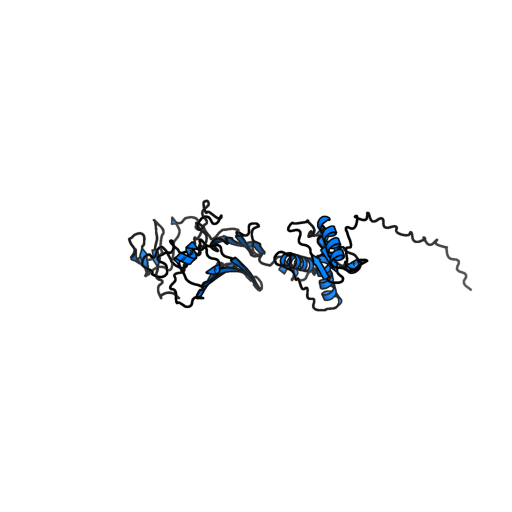OM 2555 O O . LEU A 1 334 ? -13.324 -7.626 27.899 1.00 91.44 334 LEU A O 1
ATOM 2559 N N . ASP A 1 335 ? -13.060 -9.851 27.964 1.00 92.44 335 ASP A N 1
ATOM 2560 C CA . ASP A 1 335 ? -13.694 -10.029 29.274 1.00 92.44 335 ASP A CA 1
ATOM 2561 C C . ASP A 1 335 ? -13.007 -9.173 30.350 1.00 92.44 335 ASP A C 1
ATOM 2563 O O . ASP A 1 335 ? -11.781 -9.135 30.446 1.00 92.44 335 ASP A O 1
ATOM 2567 N N . GLY A 1 336 ? -13.803 -8.436 31.123 1.00 92.06 336 GLY A N 1
ATOM 2568 C CA . GLY A 1 336 ? -13.335 -7.491 32.135 1.00 92.06 336 GLY A CA 1
ATOM 2569 C C . GLY A 1 336 ? -12.796 -6.157 31.600 1.00 92.06 336 GLY A C 1
ATOM 2570 O O . GLY A 1 336 ? -12.520 -5.263 32.401 1.00 92.06 336 GLY A O 1
ATOM 2571 N N . ALA A 1 337 ? -12.659 -5.968 30.283 1.00 93.00 337 ALA A N 1
ATOM 2572 C CA . ALA A 1 337 ? -12.185 -4.704 29.722 1.00 93.00 337 ALA A CA 1
ATOM 2573 C C . ALA A 1 337 ? -13.239 -3.591 29.856 1.00 93.00 337 ALA A C 1
ATOM 2575 O O . ALA A 1 337 ? -14.435 -3.806 29.631 1.00 93.00 337 ALA A O 1
ATOM 2576 N N . SER A 1 338 ? -12.787 -2.381 30.195 1.00 94.31 338 SER A N 1
ATOM 2577 C CA . SER A 1 338 ? -13.627 -1.180 30.164 1.00 94.31 338 SER A CA 1
ATOM 2578 C C . SER A 1 338 ? -13.769 -0.679 28.728 1.00 94.31 338 SER A C 1
ATOM 2580 O O . SER A 1 338 ? -12.809 -0.739 27.958 1.00 94.31 338 SER A O 1
ATOM 2582 N N . TYR A 1 339 ? -14.943 -0.179 28.357 1.00 95.00 339 TYR A N 1
ATOM 2583 C CA . TYR A 1 339 ? -15.183 0.412 27.045 1.00 95.00 339 TYR A CA 1
ATOM 2584 C C . TYR A 1 339 ? -16.156 1.588 27.103 1.00 95.00 339 TYR A C 1
ATOM 2586 O O . TYR A 1 339 ? -16.993 1.678 28.000 1.00 95.00 339 TYR A O 1
ATOM 2594 N N . LEU A 1 340 ? -16.054 2.473 26.112 1.00 95.25 340 LEU A N 1
ATOM 2595 C CA . LEU A 1 340 ? -17.043 3.511 25.822 1.00 95.25 340 LEU A CA 1
ATOM 2596 C C . LEU A 1 340 ? -17.993 3.009 24.734 1.00 95.25 340 LEU A C 1
ATOM 2598 O O . LEU A 1 340 ? -17.523 2.575 23.681 1.00 95.25 340 LEU A O 1
ATOM 2602 N N . ASP A 1 341 ? -19.303 3.077 24.964 1.00 96.00 341 ASP A N 1
ATOM 2603 C CA . ASP A 1 341 ? -20.320 2.676 23.985 1.00 96.00 341 ASP A CA 1
ATOM 2604 C C . ASP A 1 341 ? -20.894 3.893 23.251 1.00 96.00 341 ASP A C 1
ATOM 2606 O O . ASP A 1 341 ? -21.625 4.702 23.828 1.00 96.00 341 ASP A O 1
ATOM 2610 N N . LYS A 1 342 ? -20.574 4.044 21.964 1.00 93.94 342 LYS A N 1
ATOM 2611 C CA . LYS A 1 342 ? -21.075 5.167 21.160 1.00 93.94 342 LYS A CA 1
ATOM 2612 C C . LYS A 1 342 ? -22.555 5.052 20.828 1.00 93.94 342 LYS A C 1
ATOM 2614 O O . LYS A 1 342 ? -23.181 6.078 20.578 1.00 93.94 342 LYS A O 1
ATOM 2619 N N . THR A 1 343 ? -23.122 3.847 20.863 1.00 95.06 343 THR A N 1
ATOM 2620 C CA . THR A 1 343 ? -24.565 3.649 20.652 1.00 95.06 343 THR A CA 1
ATOM 2621 C C . THR A 1 343 ? -25.386 4.153 21.842 1.00 95.06 343 THR A C 1
ATOM 2623 O O . THR A 1 343 ? -26.579 4.414 21.716 1.00 95.06 343 THR A O 1
ATOM 2626 N N . GLU A 1 344 ? -24.728 4.380 22.982 1.00 94.75 344 GLU A N 1
ATOM 2627 C CA . GLU A 1 344 ? -25.326 4.883 24.216 1.00 94.75 344 GLU A CA 1
ATOM 2628 C C . GLU A 1 344 ? -24.614 6.147 24.714 1.00 94.75 344 GLU A C 1
ATOM 2630 O O . GLU A 1 344 ? -24.277 6.275 25.891 1.00 94.75 344 GLU A O 1
ATOM 2635 N N . SER A 1 345 ? -24.376 7.102 23.809 1.00 92.44 345 SER A N 1
ATOM 2636 C CA . SER A 1 345 ? -23.851 8.434 24.149 1.00 92.44 345 SER A CA 1
ATOM 2637 C C . SER A 1 345 ? -22.523 8.402 24.921 1.00 92.44 345 SER A C 1
ATOM 2639 O O . SER A 1 345 ? -22.324 9.186 25.847 1.00 92.44 345 SER A O 1
ATOM 2641 N N . LEU A 1 346 ? -21.611 7.502 24.531 1.00 91.88 346 LEU A N 1
ATOM 2642 C CA . LEU A 1 346 ? -20.293 7.305 25.152 1.00 91.88 346 LEU A CA 1
ATOM 2643 C C . LEU A 1 346 ? -20.361 6.833 26.616 1.00 91.88 346 LEU A C 1
ATOM 2645 O O . LEU A 1 346 ? -19.475 7.146 27.411 1.00 91.88 346 LEU A O 1
ATOM 2649 N N . ALA A 1 347 ? -21.381 6.054 26.987 1.00 94.88 347 ALA A N 1
ATOM 2650 C CA . ALA A 1 347 ? -21.458 5.450 28.314 1.00 94.88 347 ALA A CA 1
ATOM 2651 C C . ALA A 1 347 ? -20.267 4.511 28.580 1.00 94.88 347 ALA A C 1
ATOM 2653 O O . ALA A 1 347 ? -19.968 3.623 27.777 1.00 94.88 347 ALA A O 1
ATOM 2654 N N . THR A 1 348 ? -19.617 4.675 29.735 1.00 96.12 348 THR A N 1
ATOM 2655 C CA . THR A 1 348 ? -18.556 3.773 30.203 1.00 96.12 348 THR A CA 1
ATOM 2656 C C . THR A 1 348 ? -19.159 2.493 30.770 1.00 96.12 348 THR A C 1
ATOM 2658 O O . THR A 1 348 ? -20.001 2.539 31.668 1.00 96.12 348 THR A O 1
ATOM 2661 N N . LYS A 1 349 ? -18.701 1.342 30.278 1.00 95.56 349 LYS A N 1
ATOM 2662 C CA . LYS A 1 349 ? -19.174 0.011 30.674 1.00 95.56 349 LYS A CA 1
ATOM 2663 C C . LYS A 1 349 ? -18.015 -0.973 30.789 1.00 95.56 349 LYS A C 1
ATOM 2665 O O . LYS A 1 349 ? -16.907 -0.699 30.339 1.00 95.56 349 LYS A O 1
ATOM 2670 N N . THR A 1 350 ? -18.282 -2.144 31.359 1.00 95.25 350 THR A N 1
ATOM 2671 C CA . THR A 1 350 ? -17.321 -3.251 31.447 1.00 95.25 350 THR A CA 1
ATOM 2672 C C . THR A 1 350 ? -17.855 -4.452 30.684 1.00 95.25 350 THR A C 1
ATOM 2674 O O . THR A 1 350 ? -19.034 -4.793 30.788 1.00 95.25 350 THR A O 1
ATOM 2677 N N . GLN A 1 351 ? -17.000 -5.077 29.881 1.00 94.81 351 GLN A N 1
ATOM 2678 C CA . GLN A 1 351 ? -17.346 -6.275 29.128 1.00 94.81 351 GLN A CA 1
ATOM 2679 C C . GLN A 1 351 ? -17.396 -7.488 30.051 1.00 94.81 351 GLN A C 1
ATOM 2681 O O . GLN A 1 351 ? -16.554 -7.638 30.932 1.00 94.81 351 GLN A O 1
ATOM 2686 N N . SER A 1 352 ? -18.384 -8.350 29.829 1.00 94.31 352 SER A N 1
ATOM 2687 C CA . SER A 1 352 ? -18.543 -9.609 30.550 1.00 94.31 352 SER A CA 1
ATOM 2688 C C . SER A 1 352 ? -18.619 -10.751 29.545 1.00 94.31 352 SER A C 1
ATOM 2690 O O . SER A 1 352 ? -19.485 -10.747 28.669 1.00 94.31 352 SER A O 1
ATOM 2692 N N . GLY A 1 353 ? -17.684 -11.690 29.654 1.00 93.62 353 GLY A N 1
ATOM 2693 C CA . GLY A 1 353 ? -17.492 -12.790 28.718 1.00 93.62 353 GLY A CA 1
ATOM 2694 C C . GLY A 1 353 ? -17.170 -12.337 27.293 1.00 93.62 353 GLY A C 1
ATOM 2695 O O . GLY A 1 353 ? -16.856 -11.171 27.027 1.00 93.62 353 GLY A O 1
ATOM 2696 N N . ASP A 1 354 ? -17.278 -13.285 26.365 1.00 94.06 354 ASP A N 1
ATOM 2697 C CA . ASP A 1 354 ? -17.081 -13.041 24.939 1.00 94.06 354 ASP A CA 1
ATOM 2698 C C . ASP A 1 354 ? -18.138 -12.081 24.378 1.00 94.06 354 ASP A C 1
ATOM 2700 O O . ASP A 1 354 ? -19.330 -12.165 24.690 1.00 94.06 354 ASP A O 1
ATOM 2704 N N . LEU A 1 355 ? -17.717 -11.191 23.480 1.00 94.31 355 LEU A N 1
ATOM 2705 C CA . LEU A 1 355 ? -18.635 -10.291 22.795 1.00 94.31 355 LEU A CA 1
ATOM 2706 C C . LEU A 1 355 ? -19.329 -11.010 21.631 1.00 94.31 355 LEU A C 1
ATOM 2708 O O . LEU A 1 355 ? -18.693 -11.418 20.658 1.00 94.31 355 LEU A O 1
ATOM 2712 N N . ALA A 1 356 ? -20.655 -11.098 21.717 1.00 94.25 356 ALA A N 1
ATOM 2713 C CA . ALA A 1 356 ? -21.545 -11.472 20.626 1.00 94.25 356 ALA A CA 1
ATOM 2714 C C . ALA A 1 356 ? -22.095 -10.225 19.916 1.00 94.25 356 ALA A C 1
ATOM 2716 O O . ALA A 1 356 ? -22.626 -9.323 20.565 1.00 94.25 356 ALA A O 1
ATOM 2717 N N . LEU A 1 357 ? -22.037 -10.200 18.584 1.00 93.44 357 LEU A N 1
ATOM 2718 C CA . LEU A 1 357 ? -22.597 -9.119 17.769 1.00 93.44 357 LEU A CA 1
ATOM 2719 C C . LEU A 1 357 ? -24.057 -9.441 17.418 1.00 93.44 357 LEU A C 1
ATOM 2721 O O . LEU A 1 357 ? -24.341 -10.122 16.437 1.00 93.44 357 LEU A O 1
ATOM 2725 N N . THR A 1 358 ? -24.987 -8.995 18.265 1.00 91.94 358 THR A N 1
ATOM 2726 C CA . THR A 1 358 ? -26.438 -9.263 18.127 1.00 91.94 358 THR A CA 1
ATOM 2727 C C . THR A 1 358 ? -27.253 -8.044 17.684 1.00 91.94 358 THR A C 1
ATOM 2729 O O . THR A 1 358 ? -28.452 -8.154 17.442 1.00 91.94 358 THR A O 1
ATOM 2732 N N . GLY A 1 359 ? -26.597 -6.894 17.537 1.00 93.38 359 GLY A N 1
ATOM 2733 C CA . GLY A 1 359 ? -27.168 -5.632 17.082 1.00 93.38 359 GLY A CA 1
ATOM 2734 C C . GLY A 1 359 ? -26.062 -4.656 16.688 1.00 93.38 359 GLY A C 1
ATOM 2735 O O . GLY A 1 359 ? -24.881 -5.020 16.674 1.00 93.38 359 GLY A O 1
ATOM 2736 N N . GLU A 1 360 ? -26.439 -3.418 16.373 1.00 95.44 360 GLU A N 1
ATOM 2737 C CA . GLU A 1 360 ? -25.469 -2.349 16.125 1.00 95.44 360 GLU A CA 1
ATOM 2738 C C . GLU A 1 360 ? -24.519 -2.210 17.323 1.00 95.44 360 GLU A C 1
ATOM 2740 O O . GLU A 1 360 ? -24.944 -2.211 18.476 1.00 95.44 360 GLU A O 1
ATOM 2745 N N . THR A 1 361 ? -23.217 -2.173 17.048 1.00 95.12 361 THR A N 1
ATOM 2746 C CA . THR A 1 361 ? -22.169 -2.147 18.070 1.00 95.12 361 THR A CA 1
ATOM 2747 C C . THR A 1 361 ? -21.079 -1.178 17.625 1.00 95.12 361 THR A C 1
ATOM 2749 O O . THR A 1 361 ? -20.443 -1.402 16.598 1.00 95.12 361 THR A O 1
ATOM 2752 N N . ASP A 1 362 ? -20.835 -0.130 18.411 1.00 95.75 362 ASP A N 1
ATOM 2753 C CA . ASP A 1 362 ? -19.720 0.807 18.226 1.00 95.75 362 ASP A CA 1
ATOM 2754 C C . ASP A 1 362 ? -19.099 1.096 19.597 1.00 95.75 362 ASP A C 1
ATOM 2756 O O . ASP A 1 362 ? -19.610 1.893 20.385 1.00 95.75 362 ASP A O 1
ATOM 2760 N N . ARG A 1 363 ? -18.024 0.366 19.916 1.00 95.25 363 ARG A N 1
ATOM 2761 C CA . ARG A 1 363 ? -17.397 0.355 21.242 1.00 95.25 363 ARG A CA 1
ATOM 2762 C C . ARG A 1 363 ? -15.905 0.629 21.144 1.00 95.25 363 ARG A C 1
ATOM 2764 O O . ARG A 1 363 ? -15.212 0.020 20.333 1.00 95.25 363 ARG A O 1
ATOM 2771 N N . ILE A 1 364 ? -15.405 1.508 22.010 1.00 94.31 364 ILE A N 1
ATOM 2772 C CA . ILE A 1 364 ? -13.975 1.803 22.150 1.00 94.31 364 ILE A CA 1
ATOM 2773 C C . ILE A 1 364 ? -13.481 1.128 23.425 1.00 94.31 364 ILE A C 1
ATOM 2775 O O . ILE A 1 364 ? -13.783 1.593 24.521 1.00 94.31 364 ILE A O 1
ATOM 2779 N N . TYR A 1 365 ? -12.744 0.032 23.280 1.00 93.56 365 TYR A N 1
ATOM 2780 C CA . TYR A 1 365 ? -12.195 -0.726 24.403 1.00 93.56 365 TYR A CA 1
ATOM 2781 C C . TYR A 1 365 ? -10.862 -0.147 24.883 1.00 93.56 365 TYR A C 1
ATOM 2783 O O . TYR A 1 365 ? -9.995 0.186 24.076 1.00 93.56 365 TYR A O 1
ATOM 2791 N N . THR A 1 366 ? -10.672 -0.121 26.200 1.00 88.62 366 THR A N 1
ATOM 2792 C CA . THR A 1 366 ? -9.380 0.114 26.851 1.00 88.62 366 THR A CA 1
ATOM 2793 C C . THR A 1 366 ? -8.839 -1.236 27.339 1.00 88.62 366 THR A C 1
ATOM 2795 O O . THR A 1 366 ? -9.465 -1.849 28.209 1.00 88.62 366 THR A O 1
ATOM 2798 N N . PRO A 1 367 ? -7.708 -1.735 26.802 1.00 71.62 367 PRO A N 1
ATOM 2799 C CA . PRO A 1 367 ? -7.175 -3.046 27.168 1.00 71.62 367 PRO A CA 1
ATOM 2800 C C . PRO A 1 367 ? -6.848 -3.162 28.662 1.00 71.62 367 PRO A C 1
ATOM 2802 O O . PRO A 1 367 ? -6.352 -2.218 29.284 1.00 71.62 367 PRO A O 1
ATOM 2805 N N . LEU A 1 368 ? -7.060 -4.354 29.229 1.00 67.69 368 LEU A N 1
ATOM 2806 C CA . LEU A 1 368 ? -6.586 -4.696 30.571 1.00 67.69 368 LEU A CA 1
ATOM 2807 C C . LEU A 1 368 ? -5.048 -4.653 30.589 1.00 67.69 368 LEU A C 1
ATOM 2809 O O . LEU A 1 368 ? -4.396 -5.467 29.940 1.00 67.69 368 LEU A O 1
ATOM 2813 N N . GLY A 1 369 ? -4.480 -3.688 31.318 1.00 65.19 369 GLY A N 1
ATOM 2814 C CA . GLY A 1 369 ? -3.031 -3.441 31.378 1.00 65.19 369 GLY A CA 1
ATOM 281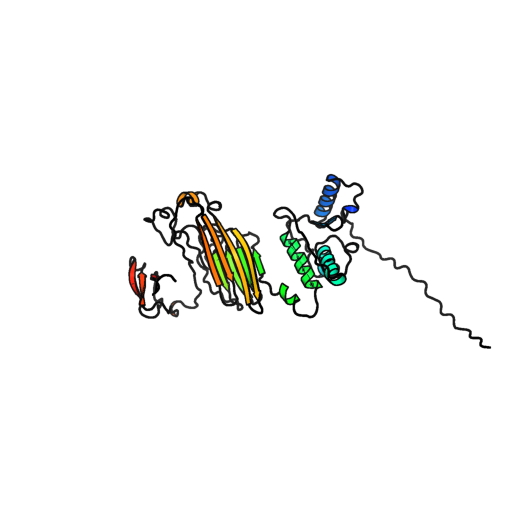5 C C . GLY A 1 369 ? -2.544 -2.204 30.613 1.00 65.19 369 GLY A C 1
ATOM 2816 O O . GLY A 1 369 ? -1.356 -1.907 30.678 1.00 65.19 369 GLY A O 1
ATOM 2817 N N . GLY A 1 370 ? -3.442 -1.457 29.957 1.00 57.75 370 GLY A N 1
ATOM 2818 C CA . GLY A 1 370 ? -3.089 -0.275 29.162 1.00 57.75 370 GLY A CA 1
ATOM 2819 C C . GLY A 1 370 ? -2.568 -0.623 27.758 1.00 57.75 370 GLY A C 1
ATOM 2820 O O . GLY A 1 370 ? -2.548 -1.798 27.381 1.00 57.75 370 GLY A O 1
ATOM 2821 N N . PRO A 1 371 ? -2.195 0.383 26.943 1.00 53.19 371 PRO A N 1
ATOM 2822 C CA . PRO A 1 371 ? -1.469 0.133 25.700 1.00 53.19 371 PRO A CA 1
ATOM 2823 C C . PRO A 1 371 ? -0.160 -0.604 26.027 1.00 53.19 371 PRO A C 1
ATOM 2825 O O . PRO A 1 371 ? 0.545 -0.204 26.952 1.00 53.19 371 PRO A O 1
ATOM 2828 N N . LYS A 1 372 ? 0.119 -1.704 25.316 1.00 43.91 372 LYS A N 1
ATOM 2829 C CA . LYS A 1 372 ? 1.400 -2.415 25.430 1.00 43.91 372 LYS A CA 1
ATOM 2830 C C . LYS A 1 372 ? 2.542 -1.601 24.848 1.00 43.91 372 LYS A C 1
ATOM 2832 O O . LYS A 1 372 ? 2.312 -0.973 23.789 1.00 43.91 372 LYS A O 1
#

pLDDT: mean 85.56, std 16.62, range [33.19, 98.81]